Protein 5EIR (pdb70)

Secondary structure (DSSP, 8-state):
---GGGT---EEEEEEEEEEE---SSS-HHHHEEEEEEEEEHHHHHHHHTTS--TTSSPTTEEEEEEETT--SSTTSHHHHT-EEEEEE--STHIIIIIHHHHHHHHHHHHTTTTGGGGTTEEEEEEEE-SS--EEEEEES-SS-HHHHHHHHHHHHHHHT--TT---EEEEHHHHT----SEE-/-----HHHHGGG--

GO terms:
  GO:0000932 P-body (C, IDA)
  GO:0016442 RISC complex (C, IDA)
  GO:0005829 cytosol (C, IDA)
  GO:0010494 cytoplasmic stress granule (C, IDA)
  GO:0000340 RNA 7-methylguanosine cap binding (F, IDA)
  GO:0003743 translation initiation factor activity (F, IDA)
  GO:0016281 eukaryotic translation initiation factor 4F complex (C, IDA)
  GO:0006417 regulation of translation (P, IDA)
  GO:0005634 nucleus (C, EXP)
  GO:0005737 cytoplasm (C, EXP)
  GO:0045931 positive regulation of mitotic cell cycle (P, IMP)
  GO:0000082 G1/S transition of mitotic cell cycle (P, IMP)
  GO:0005515 protein binding (F, IPI)
  GO:0000339 RNA cap binding (F, TAS)
  GO:0003743 translation initiation factor activity (F, TAS)
  GO:0016281 eukaryotic translation initiation factor 4F complex (C, TAS)
  GO:0048471 perinuclear region of cytoplasm (C, IDA)
  GO:0005737 cytoplasm (C, IDA)
  GO:0031370 eukaryotic initiation factor 4G binding (F, IDA)
  GO:0140297 DNA-binding transcription factor binding (F, IDA)

Structure (mmCIF, N/CA/C/O backbone):
data_5EIR
#
_entry.id   5EIR
#
_cell.length_a   38.250
_cell.length_b   52.120
_cell.length_c   123.670
_cell.angle_alpha   90.000
_cell.angle_beta   90.000
_cell.angle_gamma   90.000
#
_symmetry.space_group_name_H-M   'P 21 2 21'
#
loop_
_entity.id
_entity.type
_entity.pdbx_description
1 polymer 'Eukaryotic translation initiation factor 4E'
2 polymer 'Eukaryotic translation initiation factor 4 gamma 1'
3 non-polymer ~{N}-[[(2~{R},3~{S},4~{R},5~{R})-5-[2-azanyl-6-oxidanylidene-7-(phenylmethyl)-1~{H}-purin-7-ium-9-yl]-3,4-bis(oxidanyl)oxolan-2-yl]methyl]-1,1,1-tris(fluoranyl)methanesulfonamide
4 non-polymer 'SULFATE ION'
5 water water
#
loop_
_atom_site.group_PDB
_atom_site.id
_atom_site.type_symbol
_atom_site.label_atom_id
_atom_site.label_alt_id
_atom_site.label_comp_id
_atom_site.label_asym_id
_atom_site.label_entity_id
_atom_site.label_seq_id
_atom_site.pdbx_PDB_ins_code
_atom_site.Cartn_x
_atom_site.Cartn_y
_atom_site.Cartn_z
_atom_site.occupancy
_atom_site.B_iso_or_equiv
_atom_site.auth_seq_id
_atom_site.auth_comp_id
_atom_site.auth_asym_id
_atom_site.auth_atom_id
_atom_site.pdbx_PDB_model_num
ATOM 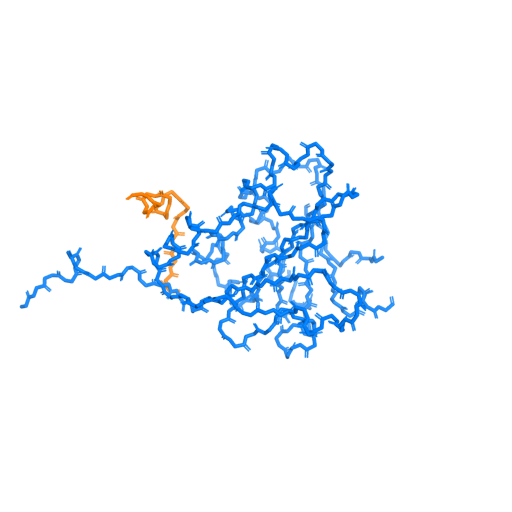1 N N . VAL A 1 28 ? -21.634 -4.682 -48.876 1.00 38.87 28 VAL A N 1
ATOM 2 C CA . VAL A 1 28 ? -20.795 -3.878 -47.993 1.00 44.00 28 VAL A CA 1
ATOM 3 C C . VAL A 1 28 ? -19.313 -4.084 -48.295 1.00 40.50 28 VAL A C 1
ATOM 4 O O . VAL A 1 28 ? -18.954 -4.765 -49.253 1.00 35.30 28 VAL A O 1
ATOM 8 N N . ALA A 1 29 ? -18.457 -3.493 -47.468 1.00 40.06 29 ALA A N 1
ATOM 9 C CA . ALA A 1 29 ? -17.016 -3.584 -47.668 1.00 39.65 29 ALA A CA 1
ATOM 10 C C . ALA A 1 29 ? -16.443 -4.855 -47.057 1.00 38.81 29 ALA A C 1
ATOM 11 O O . ALA A 1 29 ? -16.783 -5.222 -45.931 1.00 37.68 29 ALA A O 1
ATOM 13 N N . ASN A 1 30 ? -15.577 -5.526 -47.809 1.00 42.72 30 ASN A N 1
ATOM 14 C CA . ASN A 1 30 ? -14.841 -6.665 -47.284 1.00 45.31 30 ASN A CA 1
ATOM 15 C C . ASN A 1 30 ? -14.078 -6.181 -46.063 1.00 49.57 30 ASN A C 1
ATOM 16 O O . ASN A 1 30 ? -13.225 -5.301 -46.169 1.00 43.36 30 ASN A O 1
ATOM 21 N N . PRO A 1 31 ? -14.392 -6.747 -44.889 1.00 43.39 31 PRO A N 1
ATOM 22 C CA . PRO A 1 31 ? -13.786 -6.267 -43.646 1.00 35.52 31 PRO A CA 1
ATOM 23 C C . PRO A 1 31 ? -12.304 -6.558 -43.638 1.00 27.79 31 PRO A C 1
ATOM 24 O O . PRO A 1 31 ? -11.581 -6.066 -42.770 1.00 23.59 31 PRO A O 1
ATOM 28 N N . GLU A 1 32 ? -11.852 -7.346 -44.607 1.00 39.38 32 GLU A N 1
ATOM 29 C CA . GLU A 1 32 ? -10.455 -7.756 -44.680 1.00 39.29 32 GLU A CA 1
ATOM 30 C C . GLU A 1 32 ? -9.515 -6.625 -45.089 1.00 38.84 32 GLU A C 1
ATOM 31 O O . GLU A 1 32 ? -8.297 -6.803 -45.097 1.00 38.15 32 GLU A O 1
ATOM 37 N N . HIS A 1 33 ? -10.070 -5.465 -45.431 1.00 37.77 33 HIS A N 1
ATOM 38 C CA . HIS A 1 33 ? -9.234 -4.346 -45.845 1.00 27.49 33 HIS A CA 1
ATOM 39 C C . HIS A 1 33 ? -9.119 -3.259 -44.806 1.00 22.08 33 HIS A C 1
ATOM 40 O O . HIS A 1 33 ? -8.288 -2.336 -44.948 1.00 27.30 33 HIS A O 1
ATOM 47 N N . TYR A 1 34 ? -9.940 -3.327 -43.762 1.00 18.62 34 TYR A N 1
ATOM 48 C CA . TYR A 1 34 ? -10.002 -2.241 -42.785 1.00 26.62 34 TYR A CA 1
ATOM 49 C C . TYR A 1 34 ? -10.086 -2.705 -41.328 1.00 27.40 34 TYR A C 1
ATOM 50 O O . TYR A 1 34 ? -9.921 -1.899 -40.412 1.00 22.94 34 TYR A O 1
ATOM 59 N N . ILE A 1 35 ? -10.359 -3.990 -41.116 1.00 20.70 35 ILE A N 1
ATOM 60 C CA . ILE A 1 35 ? -10.578 -4.512 -39.766 1.00 17.22 35 ILE A CA 1
ATOM 61 C C . ILE A 1 35 ? -9.267 -4.829 -39.034 1.00 22.98 35 ILE A C 1
ATOM 62 O O . ILE A 1 35 ? -8.276 -5.225 -39.653 1.00 22.11 35 ILE A O 1
ATOM 67 N N . LYS A 1 36 ? -9.275 -4.625 -37.718 1.00 26.55 36 LYS A N 1
ATOM 68 C CA . LYS A 1 36 ? -8.167 -5.020 -36.857 1.00 18.94 36 LYS A CA 1
ATOM 69 C C . LYS A 1 36 ? -8.213 -6.527 -36.647 1.00 21.68 36 LYS A C 1
ATOM 70 O O . LYS A 1 36 ? -9.295 -7.107 -36.534 1.00 24.24 36 LYS A O 1
ATOM 76 N N . HIS A 1 37 ? -7.043 -7.161 -36.579 1.00 17.05 37 HIS A N 1
ATOM 77 C CA . HIS A 1 37 ? -6.947 -8.594 -36.325 1.00 18.86 37 HIS A CA 1
ATOM 78 C C . HIS A 1 37 ? -7.131 -8.877 -34.849 1.00 15.65 37 HIS A C 1
ATOM 79 O O . HIS A 1 37 ? -6.239 -8.565 -34.030 1.00 17.71 37 HIS A O 1
ATOM 86 N N . PRO A 1 38 ? -8.290 -9.454 -34.476 1.00 21.68 38 PRO A N 1
ATOM 87 C CA . PRO A 1 38 ? -8.642 -9.595 -33.064 1.00 19.59 38 PRO A CA 1
ATOM 88 C C . PRO A 1 38 ? -7.986 -10.792 -32.379 1.00 14.65 38 PRO A C 1
ATOM 89 O O . PRO A 1 38 ? -7.810 -11.846 -32.998 1.00 18.41 38 PRO A O 1
ATOM 93 N N . LEU A 1 39 ? -7.627 -10.616 -31.111 1.00 17.48 39 LEU A N 1
ATOM 94 C CA . LEU A 1 39 ? -7.064 -11.693 -30.301 1.00 17.74 39 LEU A CA 1
ATOM 95 C C . LEU A 1 39 ? -8.178 -12.431 -29.560 1.00 17.31 39 LEU A C 1
ATOM 96 O O . LEU A 1 39 ? -9.289 -11.913 -29.421 1.00 25.35 39 LEU A O 1
ATOM 101 N N . GLN A 1 40 ? -7.872 -13.640 -29.095 1.00 12.89 40 GLN A N 1
ATOM 102 C CA . GLN A 1 40 ? -8.818 -14.448 -28.324 1.00 15.66 40 GLN A CA 1
ATOM 103 C C . GLN A 1 40 ? -9.148 -13.791 -26.983 1.00 16.96 40 GLN A C 1
ATOM 104 O O . GLN A 1 40 ? -10.297 -13.814 -26.535 1.00 24.35 40 GLN A O 1
ATOM 110 N N . ASN A 1 41 ? -8.133 -13.198 -26.359 1.00 12.56 41 ASN A N 1
ATOM 111 C CA . ASN A 1 41 ? -8.285 -12.530 -25.072 1.00 15.94 41 ASN A CA 1
ATOM 112 C C . ASN A 1 41 ? -7.786 -11.089 -25.107 1.00 16.49 41 ASN A C 1
ATOM 113 O O . ASN A 1 41 ? -6.923 -10.742 -25.916 1.00 17.44 41 ASN A O 1
ATOM 118 N N . ARG A 1 42 ? -8.342 -10.256 -24.232 1.00 11.28 42 ARG A N 1
ATOM 119 C CA . ARG A 1 42 ? -7.827 -8.910 -24.016 1.00 9.71 42 ARG A CA 1
ATOM 120 C C . ARG A 1 42 ? -6.696 -8.992 -22.997 1.00 15.11 42 ARG A C 1
ATOM 121 O O . ARG A 1 42 ? -6.851 -9.600 -21.935 1.00 7.72 42 ARG A O 1
ATOM 129 N N . TRP A 1 43 ? -5.555 -8.389 -23.330 1.00 15.30 43 TRP A N 1
ATOM 130 C CA . TRP A 1 43 ? -4.363 -8.465 -22.495 1.00 14.90 43 TRP A CA 1
ATOM 131 C C . TRP A 1 43 ? -4.012 -7.153 -21.834 1.00 15.27 43 TRP A C 1
ATOM 132 O O . TRP A 1 43 ? -4.091 -6.075 -22.464 1.00 19.61 43 TRP A O 1
ATOM 143 N N . ALA A 1 44 ? -3.620 -7.226 -20.565 1.00 9.76 44 ALA A N 1
ATOM 144 C CA . ALA A 1 44 ? -3.233 -6.051 -19.796 1.00 14.13 44 ALA A CA 1
ATOM 145 C C . ALA A 1 44 ? -1.760 -6.123 -19.408 1.00 11.13 44 ALA A C 1
ATOM 146 O O . ALA A 1 44 ? -1.321 -7.082 -18.770 1.00 10.90 44 ALA A O 1
ATOM 148 N N . LEU A 1 45 ? -1.000 -5.106 -19.812 1.00 11.79 45 LEU A N 1
ATOM 149 C CA . LEU A 1 45 ? 0.418 -5.017 -19.475 1.00 13.14 45 LEU A CA 1
ATOM 150 C C . LEU A 1 45 ? 0.615 -4.209 -18.193 1.00 14.83 45 LEU A C 1
ATOM 151 O O . LEU A 1 45 ? 0.047 -3.126 -18.037 1.00 15.58 45 LEU A O 1
ATOM 156 N N . TRP A 1 46 ? 1.426 -4.738 -17.285 1.00 16.11 46 TRP A N 1
ATOM 157 C CA . TRP A 1 46 ? 1.684 -4.081 -16.018 1.00 15.06 46 TRP A CA 1
ATOM 158 C C . TRP A 1 46 ? 3.144 -3.796 -15.815 1.00 17.21 46 TRP A C 1
ATOM 159 O O . TRP A 1 46 ? 4.019 -4.466 -16.407 1.00 15.04 46 TRP A O 1
ATOM 170 N N . PHE A 1 47 ? 3.429 -2.814 -14.965 1.00 17.60 47 PHE A N 1
ATOM 171 C CA . PHE A 1 47 ? 4.802 -2.429 -14.662 1.00 11.69 47 PHE A CA 1
ATOM 172 C C . PHE A 1 47 ? 5.056 -2.358 -13.157 1.00 15.56 47 PHE A C 1
ATOM 173 O O . PHE A 1 47 ? 4.220 -1.873 -12.394 1.00 24.72 47 PHE A O 1
ATOM 181 N N . PHE A 1 48 ? 6.220 -2.847 -12.744 1.00 26.13 48 PHE A N 1
ATOM 182 C CA . PHE A 1 48 ? 6.636 -2.832 -11.347 1.00 22.85 48 PHE A CA 1
ATOM 183 C C . PHE A 1 48 ? 7.882 -1.963 -11.189 1.00 15.77 48 PHE A C 1
ATOM 184 O O . PHE A 1 48 ? 8.941 -2.275 -11.734 1.00 17.47 48 PHE A O 1
ATOM 192 N N . LYS A 1 49 ? 7.742 -0.863 -10.450 1.00 27.31 49 LYS A N 1
ATOM 193 C CA . LYS A 1 49 ? 8.866 0.024 -10.159 1.00 22.68 49 LYS A CA 1
ATOM 194 C C . LYS A 1 49 ? 9.321 -0.174 -8.717 1.00 27.31 49 LYS A C 1
ATOM 195 O O . LYS A 1 49 ? 8.546 0.029 -7.780 1.00 36.26 49 LYS A O 1
ATOM 201 N N A ASN A 1 50 ? 10.501 -0.763 -8.552 0.57 31.13 50 ASN A N 1
ATOM 202 N N B ASN A 1 50 ? 10.557 -0.649 -8.609 0.43 31.12 50 ASN A N 1
ATOM 203 C CA A ASN A 1 50 ? 11.033 -1.053 -7.226 0.57 31.88 50 ASN A CA 1
ATOM 204 C CA B ASN A 1 50 ? 11.197 -0.834 -7.312 0.43 31.97 50 ASN A CA 1
ATOM 205 C C A ASN A 1 50 ? 11.220 0.210 -6.391 0.57 34.39 50 ASN A C 1
ATOM 206 C C B ASN A 1 50 ? 11.118 0.419 -6.447 0.43 34.29 50 ASN A C 1
ATOM 207 O O A ASN A 1 50 ? 11.944 1.124 -6.784 0.57 31.70 50 ASN A O 1
ATOM 208 O O B ASN A 1 50 ? 11.600 1.484 -6.835 0.43 32.22 50 ASN A O 1
ATOM 217 N N . ASP A 1 51 ? 10.450 0.308 -5.309 1.00 40.78 51 ASP A N 1
ATOM 218 C CA . ASP A 1 51 ? 10.442 1.317 -4.257 1.00 42.62 51 ASP A CA 1
ATOM 219 C C . ASP A 1 51 ? 10.220 0.654 -2.907 1.00 54.04 51 ASP A C 1
ATOM 220 O O . ASP A 1 51 ? 9.208 -0.013 -2.694 1.00 53.89 51 ASP A O 1
ATOM 225 N N . LYS A 1 52 ? 11.171 0.831 -1.996 1.00 59.26 52 LYS A N 1
ATOM 226 C CA . LYS A 1 52 ? 11.088 0.174 -0.690 1.00 58.37 52 LYS A CA 1
ATOM 227 C C . LYS A 1 52 ? 10.192 0.892 0.321 1.00 62.06 52 LYS A C 1
ATOM 228 O O . LYS A 1 52 ? 9.754 0.290 1.304 1.00 53.98 52 LYS A O 1
ATOM 234 N N . SER A 1 53 ? 9.922 2.173 0.072 1.00 68.72 53 SER A N 1
ATOM 235 C CA . SER A 1 53 ? 9.037 2.965 0.929 1.00 58.22 53 SER A CA 1
ATOM 236 C C . SER A 1 53 ? 7.571 2.556 0.766 1.00 56.71 53 SER A C 1
ATOM 237 O O . SER A 1 53 ? 6.751 2.782 1.659 1.00 59.11 53 SER A O 1
ATOM 240 N N . LYS A 1 54 ? 7.256 1.958 -0.382 1.00 58.06 54 LYS A N 1
ATOM 241 C CA . LYS A 1 54 ? 5.919 1.436 -0.660 1.00 62.08 54 LYS A CA 1
ATOM 242 C C . LYS A 1 54 ? 5.909 -0.091 -0.615 1.00 51.03 54 LYS A C 1
ATOM 243 O O . LYS A 1 54 ? 6.950 -0.734 -0.772 1.00 51.62 54 LYS A O 1
ATOM 249 N N . THR A 1 55 ? 4.726 -0.662 -0.397 1.00 39.59 55 THR A N 1
ATOM 250 C CA . THR A 1 55 ? 4.538 -2.114 -0.421 1.00 50.74 55 THR A CA 1
ATOM 251 C C . THR A 1 55 ? 4.603 -2.644 -1.856 1.00 45.08 55 THR A C 1
ATOM 252 O O . THR A 1 55 ? 4.545 -1.868 -2.812 1.00 47.57 55 THR A O 1
ATOM 256 N N . TRP A 1 56 ? 4.707 -3.966 -2.000 1.00 31.28 56 TRP A N 1
ATOM 257 C CA . TRP A 1 56 ? 4.825 -4.610 -3.307 1.00 30.53 56 TRP A CA 1
ATOM 258 C C . TRP A 1 56 ? 3.674 -4.298 -4.241 1.00 32.57 56 TRP A C 1
ATOM 259 O O . TRP A 1 56 ? 3.877 -4.064 -5.452 1.00 29.08 56 TRP A O 1
ATOM 270 N N . GLN A 1 57 ? 2.459 -4.293 -3.693 1.00 37.14 57 GLN A N 1
ATOM 271 C CA . GLN A 1 57 ? 1.246 -4.030 -4.473 1.00 37.41 57 GLN A CA 1
ATOM 272 C C . GLN A 1 57 ? 1.110 -2.572 -4.907 1.00 33.48 57 GLN A C 1
ATOM 273 O O . GLN A 1 57 ? 0.537 -2.286 -5.961 1.00 48.89 57 GLN A O 1
ATOM 279 N N . ALA A 1 58 ? 1.635 -1.659 -4.090 1.00 23.39 58 ALA A N 1
ATOM 280 C CA . ALA A 1 58 ? 1.604 -0.226 -4.387 1.00 27.89 58 ALA A CA 1
ATOM 281 C C . ALA A 1 58 ? 2.514 0.133 -5.561 1.00 30.79 58 ALA A C 1
ATOM 282 O O . ALA A 1 58 ? 2.271 1.115 -6.268 1.00 34.18 58 ALA A O 1
ATOM 284 N N . ASN A 1 59 ? 3.556 -0.672 -5.760 1.00 26.37 59 ASN A N 1
ATOM 285 C CA . ASN A 1 59 ? 4.499 -0.482 -6.856 1.00 26.33 59 ASN A CA 1
ATOM 286 C C . ASN A 1 59 ? 3.990 -1.037 -8.186 1.00 22.86 59 ASN A C 1
ATOM 287 O O . ASN A 1 59 ? 4.424 -0.601 -9.255 1.00 23.70 59 ASN A O 1
ATOM 292 N N . LEU A 1 60 ? 3.053 -1.975 -8.091 1.00 27.67 60 LEU A N 1
ATOM 293 C CA . LEU A 1 60 ? 2.415 -2.592 -9.245 1.00 20.25 60 LEU A CA 1
ATOM 294 C C . LEU A 1 60 ? 1.421 -1.631 -9.894 1.00 21.35 60 LEU A C 1
ATOM 295 O O . LEU A 1 60 ? 0.410 -1.276 -9.289 1.00 23.40 60 LEU A O 1
ATOM 300 N N . ARG A 1 61 ? 1.701 -1.236 -11.133 1.00 26.32 61 ARG A N 1
ATOM 301 C CA . ARG A 1 61 ? 0.823 -0.322 -11.860 1.00 16.66 61 ARG A CA 1
ATOM 302 C C . ARG A 1 61 ? 0.446 -0.851 -13.244 1.00 15.72 61 ARG A C 1
ATOM 303 O O . ARG A 1 61 ? 1.205 -1.596 -13.864 1.00 12.20 61 ARG A O 1
ATOM 311 N N . LEU A 1 62 ? -0.732 -0.455 -13.719 1.00 21.56 62 LEU A N 1
ATOM 312 C CA . LEU A 1 62 ? -1.216 -0.843 -15.040 1.00 18.60 62 LEU A CA 1
ATOM 313 C C . LEU A 1 62 ? -0.764 0.159 -16.102 1.00 25.43 62 LEU A C 1
ATOM 314 O O . LEU A 1 62 ? -0.810 1.371 -15.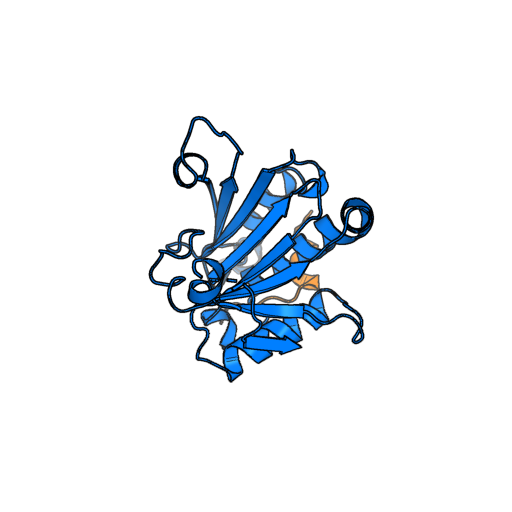880 1.00 28.42 62 LEU A O 1
ATOM 319 N N . ILE A 1 63 ? -0.330 -0.357 -17.250 1.00 16.53 63 ILE A N 1
ATOM 320 C CA . ILE A 1 63 ? 0.078 0.485 -18.374 1.00 13.11 63 ILE A CA 1
ATOM 321 C C . ILE A 1 63 ? -1.008 0.766 -19.418 1.00 11.49 63 ILE A C 1
ATOM 322 O O . ILE A 1 63 ? -1.321 1.925 -19.694 1.00 23.94 63 ILE A O 1
ATOM 327 N N . SER A 1 64 ? -1.579 -0.300 -19.981 1.00 15.93 64 SER A N 1
ATOM 328 C CA . SER A 1 64 ? -2.632 -0.196 -20.995 1.00 17.15 64 SER A CA 1
ATOM 329 C C . SER A 1 64 ? -3.175 -1.580 -21.361 1.00 16.29 64 SER A C 1
ATOM 330 O O . SER A 1 64 ? -2.569 -2.602 -21.032 1.00 9.10 64 SER A O 1
ATOM 333 N N . LYS A 1 65 ? -4.319 -1.596 -22.042 1.00 22.10 65 LYS A N 1
ATOM 334 C CA . LYS A 1 65 ? -4.976 -2.841 -22.446 1.00 15.23 65 LYS A CA 1
ATOM 335 C C . LYS A 1 65 ? -5.181 -2.914 -23.957 1.00 12.31 65 LYS A C 1
ATOM 336 O O . LYS A 1 65 ? -5.496 -1.908 -24.599 1.00 16.37 65 LYS A O 1
ATOM 342 N N . PHE A 1 66 ? -5.017 -4.111 -24.510 1.00 15.68 66 PHE A N 1
ATOM 343 C CA . PHE A 1 66 ? -5.212 -4.337 -25.938 1.00 15.64 66 PHE A CA 1
ATOM 344 C C . PHE A 1 66 ? -5.880 -5.684 -26.204 1.00 13.89 66 PHE A C 1
ATOM 345 O O . PHE A 1 66 ? -5.728 -6.627 -25.426 1.00 9.01 66 PHE A O 1
ATOM 353 N N . ASP A 1 67 ? -6.627 -5.770 -27.301 1.00 13.58 67 ASP A N 1
ATOM 354 C CA . ASP A 1 67 ? -7.279 -7.021 -27.685 1.00 14.55 67 ASP A CA 1
ATOM 355 C C . ASP A 1 67 ? -7.162 -7.295 -29.186 1.00 16.14 67 ASP A C 1
ATOM 356 O O . ASP A 1 67 ? -7.897 -8.116 -29.736 1.00 22.35 67 ASP A O 1
ATOM 361 N N . THR A 1 68 ? -6.228 -6.607 -29.833 1.00 15.51 68 THR A N 1
ATOM 362 C CA . THR A 1 68 ? -5.922 -6.835 -31.247 1.00 15.19 68 THR A CA 1
ATOM 363 C C . THR A 1 68 ? -4.414 -6.930 -31.501 1.00 15.03 68 THR A C 1
ATOM 364 O O . THR A 1 68 ? -3.609 -6.562 -30.641 1.00 19.07 68 THR A O 1
ATOM 368 N N . VAL A 1 69 ? -4.046 -7.423 -32.682 1.00 15.77 69 VAL A N 1
ATOM 369 C CA . VAL A 1 69 ? -2.643 -7.598 -33.073 1.00 12.59 69 VAL A CA 1
ATOM 370 C C . VAL A 1 69 ? -1.938 -6.252 -33.282 1.00 18.11 69 VAL A C 1
ATOM 371 O O . VAL A 1 69 ? -0.791 -6.075 -32.862 1.00 16.86 69 VAL A O 1
ATOM 375 N N . GLU A 1 70 ? -2.626 -5.318 -33.930 1.00 19.82 70 GLU A N 1
ATOM 376 C CA . GLU A 1 70 ? -2.058 -4.004 -34.210 1.00 22.81 70 GLU A CA 1
ATOM 377 C C . GLU A 1 70 ? -1.810 -3.214 -32.929 1.00 14.55 70 GLU A C 1
ATOM 378 O O . GLU A 1 70 ? -0.775 -2.564 -32.779 1.00 16.26 70 GLU A O 1
ATOM 384 N N . ASP A 1 71 ? -2.767 -3.272 -32.008 1.00 19.17 71 ASP A N 1
ATOM 385 C CA . ASP A 1 71 ? -2.662 -2.544 -30.741 1.00 16.77 71 ASP A CA 1
ATOM 386 C C . ASP A 1 71 ? -1.571 -3.118 -29.836 1.00 15.39 71 ASP A C 1
ATOM 387 O O . ASP A 1 71 ? -1.051 -2.419 -28.964 1.00 19.81 71 ASP A O 1
ATOM 392 N N . PHE A 1 72 ? -1.213 -4.376 -30.069 1.00 15.43 72 PHE A N 1
ATOM 393 C CA . PHE A 1 72 ? -0.128 -5.012 -29.332 1.00 13.87 72 PHE A CA 1
ATOM 394 C C . PHE A 1 72 ? 1.215 -4.423 -29.753 1.00 16.07 72 PHE A C 1
ATOM 395 O O . PHE A 1 72 ? 2.058 -4.111 -28.911 1.00 27.97 72 PHE A O 1
ATOM 403 N N . TRP A 1 73 ? 1.398 -4.248 -31.057 1.00 15.39 73 TRP A N 1
ATOM 404 C CA . TRP A 1 73 ? 2.625 -3.675 -31.583 1.00 11.56 73 TRP A CA 1
ATOM 405 C C . TRP A 1 73 ? 2.689 -2.182 -31.372 1.00 13.30 73 TRP A C 1
ATOM 406 O O . TRP A 1 73 ? 3.791 -1.591 -31.334 1.00 25.33 73 TRP A O 1
ATOM 417 N N . ALA A 1 74 ? 1.527 -1.553 -31.219 1.00 12.21 74 ALA A N 1
ATOM 418 C CA . ALA A 1 74 ? 1.440 -0.127 -30.901 1.00 20.18 74 ALA A CA 1
ATOM 419 C C . ALA A 1 74 ? 1.935 0.150 -29.481 1.00 15.72 74 ALA A C 1
ATOM 420 O O . ALA A 1 74 ? 2.438 1.239 -29.192 1.00 15.05 74 ALA A O 1
ATOM 422 N N . LEU A 1 75 ? 1.787 -0.846 -28.609 1.00 15.55 75 LEU A N 1
ATOM 423 C CA . LEU A 1 75 ? 2.256 -0.759 -27.228 1.00 16.25 75 LEU A CA 1
ATOM 424 C C . LEU A 1 75 ? 3.713 -1.203 -27.090 1.00 14.77 75 LEU A C 1
ATOM 425 O O . LEU A 1 75 ? 4.500 -0.546 -26.405 1.00 13.04 75 LEU A O 1
ATOM 430 N N . TYR A 1 76 ? 4.061 -2.307 -27.748 1.00 18.17 76 TYR A N 1
ATOM 431 C CA . TYR A 1 76 ? 5.400 -2.901 -27.645 1.00 14.91 76 TYR A CA 1
ATOM 432 C C . TYR A 1 76 ? 6.509 -2.019 -28.223 1.00 13.28 76 TYR A C 1
ATOM 433 O O . TYR A 1 76 ? 7.623 -1.992 -27.694 1.00 21.30 76 TYR A O 1
ATOM 442 N N . ASN A 1 77 ? 6.201 -1.300 -29.297 1.00 13.19 77 ASN A N 1
ATOM 443 C CA . ASN A 1 77 ? 7.192 -0.477 -29.983 1.00 14.21 77 ASN A CA 1
ATOM 444 C C . ASN A 1 77 ? 7.599 0.788 -29.227 1.00 10.54 77 ASN A C 1
ATOM 445 O O . ASN A 1 77 ? 8.717 1.277 -29.383 1.00 22.19 77 ASN A O 1
ATOM 450 N N . HIS A 1 78 ? 6.697 1.308 -28.397 1.00 9.48 78 HIS A N 1
ATOM 451 C CA . HIS A 1 78 ? 6.948 2.551 -27.676 1.00 9.37 78 HIS A CA 1
ATOM 452 C C . HIS A 1 78 ? 7.399 2.369 -2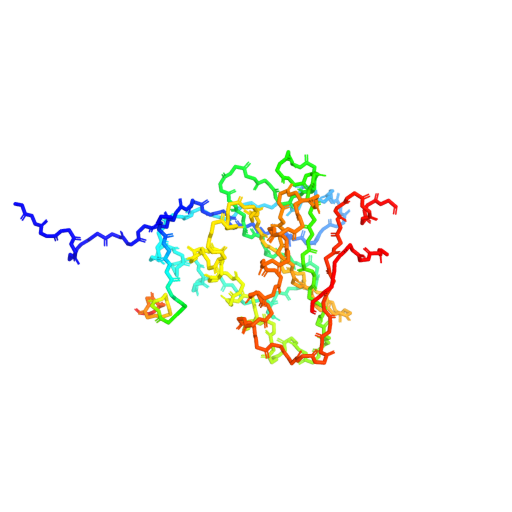6.248 1.00 13.93 78 HIS A C 1
ATOM 453 O O . HIS A 1 78 ? 7.674 3.361 -25.538 1.00 14.12 78 HIS A O 1
ATOM 460 N N . ILE A 1 79 ? 7.533 1.121 -25.821 1.00 12.42 79 ILE A N 1
ATOM 461 C CA . ILE A 1 79 ? 8.080 0.873 -24.503 1.00 14.13 79 ILE A CA 1
ATOM 462 C C . ILE A 1 79 ? 9.491 0.313 -24.557 1.00 17.80 79 ILE A C 1
ATOM 463 O O . ILE A 1 79 ? 9.949 -0.209 -25.579 1.00 13.41 79 ILE A O 1
ATOM 468 N N . GLN A 1 80 ? 10.190 0.433 -23.433 1.00 19.00 80 GLN A N 1
ATOM 469 C CA . GLN A 1 80 ? 11.580 0.005 -23.338 1.00 17.08 80 GLN A CA 1
ATOM 470 C C . GLN A 1 80 ? 11.722 -1.510 -23.251 1.00 22.09 80 GLN A C 1
ATOM 471 O O . GLN A 1 80 ? 10.864 -2.198 -22.696 1.00 28.44 80 GLN A O 1
ATOM 477 N N . LEU A 1 81 ? 12.817 -2.016 -23.804 1.00 23.50 81 LEU A N 1
ATOM 478 C CA . LEU A 1 81 ? 13.128 -3.436 -23.772 1.00 14.97 81 LEU A CA 1
ATOM 479 C C . LEU A 1 81 ? 13.451 -3.850 -22.342 1.00 19.23 81 LEU A C 1
ATOM 480 O O . LEU A 1 81 ? 13.803 -3.015 -21.506 1.00 15.50 81 LEU A O 1
ATOM 485 N N . SER A 1 82 ? 13.326 -5.142 -22.066 1.00 21.44 82 SER A N 1
ATOM 486 C CA . SER A 1 82 ? 13.569 -5.680 -20.725 1.00 21.31 82 SER A CA 1
ATOM 487 C C . SER A 1 82 ? 15.028 -5.559 -20.272 1.00 26.90 82 SER A C 1
ATOM 488 O O . SER A 1 82 ? 15.311 -5.559 -19.073 1.00 30.30 82 SER A O 1
ATOM 491 N N . SER A 1 83 ? 15.943 -5.452 -21.233 1.00 17.34 83 SER A N 1
ATOM 492 C CA . SER A 1 83 ? 17.369 -5.308 -20.945 1.00 27.23 83 SER A CA 1
ATOM 493 C C . SER A 1 83 ? 17.751 -3.878 -20.549 1.00 23.78 83 SER A C 1
ATOM 494 O O . SER A 1 83 ? 18.796 -3.659 -19.931 1.00 31.83 83 SER A O 1
ATOM 497 N N . ASN A 1 84 ? 16.901 -2.917 -20.903 1.00 23.70 84 ASN A N 1
ATOM 498 C CA . ASN A 1 84 ? 17.172 -1.500 -20.653 1.00 22.38 84 ASN A CA 1
ATOM 499 C C . ASN A 1 84 ? 16.539 -0.950 -19.373 1.00 16.03 84 ASN A C 1
ATOM 500 O O . ASN A 1 84 ? 16.743 0.217 -19.023 1.00 21.50 84 ASN A O 1
ATOM 505 N N . LEU A 1 85 ? 15.781 -1.794 -18.675 1.00 22.01 85 LEU A N 1
ATOM 506 C CA . LEU A 1 85 ? 15.129 -1.408 -17.423 1.00 14.76 85 LEU A CA 1
ATOM 507 C C . LEU A 1 85 ? 16.112 -1.384 -16.254 1.00 29.06 85 LEU A C 1
ATOM 508 O O . LEU A 1 85 ? 17.163 -2.030 -16.297 1.00 19.18 85 LEU A O 1
ATOM 513 N N . MET A 1 86 ? 15.748 -0.698 -15.199 1.00 26.36 86 MET A N 1
ATOM 514 C CA . MET A 1 86 ? 16.529 -0.674 -13.972 1.00 23.22 86 MET A CA 1
ATOM 515 C C . MET A 1 86 ? 16.443 -2.018 -13.260 1.00 27.41 86 MET A C 1
ATOM 516 O O . MET A 1 86 ? 15.483 -2.764 -13.436 1.00 30.00 86 MET A O 1
ATOM 521 N N . PRO A 1 87 ? 17.396 -2.284 -12.397 1.00 25.86 87 PRO A N 1
ATOM 522 C CA . PRO A 1 87 ? 17.361 -3.503 -11.606 1.00 26.55 87 PRO A CA 1
ATOM 523 C C . PRO A 1 87 ? 16.214 -3.459 -10.599 1.00 28.84 87 PRO A C 1
ATOM 524 O O . PRO A 1 87 ? 16.150 -2.567 -9.753 1.00 30.70 87 PRO A O 1
ATOM 528 N N . GLY A 1 88 ? 15.330 -4.422 -10.704 1.00 23.02 88 GLY A N 1
ATOM 529 C CA . GLY A 1 88 ? 14.190 -4.494 -9.793 1.00 16.67 88 GLY A CA 1
ATOM 530 C C . GLY A 1 88 ? 12.863 -4.153 -10.449 1.00 18.39 88 GLY A C 1
ATOM 531 O O . GLY A 1 88 ? 11.869 -3.919 -9.760 1.00 20.76 88 GLY A O 1
ATOM 532 N N . CYS A 1 89 ? 12.846 -4.130 -11.781 1.00 28.91 89 CYS A N 1
ATOM 533 C CA . CYS A 1 89 ? 11.642 -3.797 -12.545 1.00 25.42 89 CYS A CA 1
ATOM 534 C C . CYS A 1 89 ? 11.054 -5.013 -13.257 1.00 17.46 89 CYS A C 1
ATOM 535 O O . CYS A 1 89 ? 11.792 -5.883 -13.728 1.00 17.26 89 CYS A O 1
ATOM 538 N N . ASP A 1 90 ? 9.724 -5.061 -13.333 1.00 21.37 90 ASP A N 1
ATOM 539 C CA . ASP A 1 90 ? 9.009 -6.183 -13.939 1.00 16.26 90 ASP A CA 1
ATOM 540 C C . ASP A 1 90 ? 7.995 -5.742 -14.995 1.00 12.10 90 ASP A C 1
ATOM 541 O O . ASP A 1 90 ? 7.263 -4.772 -14.796 1.00 17.09 90 ASP A O 1
ATOM 546 N N . TYR A 1 91 ? 7.942 -6.473 -16.105 1.00 18.73 91 TYR A N 1
ATOM 547 C CA . TYR A 1 91 ? 6.832 -6.378 -17.053 1.00 13.31 91 TYR A CA 1
ATOM 548 C C . TYR A 1 91 ? 5.904 -7.566 -16.831 1.00 9.44 91 TYR A C 1
ATOM 549 O O . TYR A 1 91 ? 6.364 -8.704 -16.723 1.00 9.23 91 TYR A O 1
ATOM 558 N N . SER A 1 92 ? 4.601 -7.302 -16.770 1.00 24.78 92 SER A N 1
ATOM 559 C CA . SER A 1 92 ? 3.620 -8.353 -16.508 1.00 15.02 92 SER A CA 1
ATOM 560 C C . SER A 1 92 ? 2.426 -8.284 -17.459 1.00 11.12 92 SER A C 1
ATOM 561 O O . SER A 1 92 ? 1.571 -7.404 -17.332 1.00 18.95 92 SER A O 1
ATOM 564 N N . LEU A 1 93 ? 2.350 -9.264 -18.355 1.00 12.59 93 LEU A N 1
ATOM 565 C CA . LEU A 1 93 ? 1.258 -9.368 -19.311 1.00 13.35 93 LEU A CA 1
ATOM 566 C C . LEU A 1 93 ? 0.253 -10.463 -18.935 1.00 16.36 93 LEU A C 1
ATOM 567 O O . LEU A 1 93 ? 0.547 -11.654 -19.035 1.00 15.40 93 LEU A O 1
ATOM 572 N N . PHE A 1 94 ? -0.918 -10.044 -18.498 1.00 19.09 94 PHE A N 1
ATOM 573 C CA . PHE A 1 94 ? -1.939 -10.980 -18.034 1.00 17.09 94 PHE A CA 1
ATOM 574 C C . PHE A 1 94 ? -3.274 -10.737 -18.731 1.00 14.88 94 PHE A C 1
ATOM 575 O O . PHE A 1 94 ? -3.499 -9.663 -19.296 1.00 19.88 94 PHE A O 1
ATOM 583 N N . LYS A 1 95 ? -4.151 -11.740 -18.689 1.00 16.60 95 LYS A N 1
ATOM 584 C CA . LYS A 1 95 ? -5.500 -11.626 -19.245 1.00 15.14 95 LYS A CA 1
ATOM 585 C C . LYS A 1 95 ? -6.314 -10.580 -18.487 1.00 17.67 95 LYS A C 1
ATOM 586 O O . LYS A 1 95 ? -6.145 -10.413 -17.276 1.00 19.57 95 LYS A O 1
ATOM 592 N N . ASP A 1 96 ? -7.185 -9.886 -19.213 1.00 28.61 96 ASP A N 1
ATOM 593 C CA . ASP A 1 96 ? -8.033 -8.853 -18.631 1.00 22.77 96 ASP A CA 1
ATOM 594 C C . ASP A 1 96 ? -8.830 -9.511 -17.514 1.00 22.72 96 ASP A C 1
ATOM 595 O O . ASP A 1 96 ? -9.566 -10.472 -17.740 1.00 18.61 96 ASP A O 1
ATOM 600 N N . GLY A 1 97 ? -8.679 -8.984 -16.305 1.00 21.69 97 GLY A N 1
ATOM 601 C CA . GLY A 1 97 ? -9.365 -9.520 -15.136 1.00 19.74 97 GLY A CA 1
ATOM 602 C C . GLY A 1 97 ? -8.489 -10.220 -14.113 1.00 27.01 97 GLY A C 1
ATOM 603 O O . GLY A 1 97 ? -8.859 -10.328 -12.942 1.00 31.91 97 GLY A O 1
ATOM 604 N N . ILE A 1 98 ? -7.326 -10.694 -14.558 1.00 18.22 98 ILE A N 1
ATOM 605 C CA . ILE A 1 98 ? -6.379 -11.392 -13.689 1.00 18.28 98 ILE A CA 1
ATOM 606 C C . ILE A 1 98 ? -5.207 -10.477 -13.328 1.00 18.85 98 ILE A C 1
ATOM 607 O O . ILE A 1 98 ? -4.510 -9.965 -14.209 1.00 20.62 98 ILE A O 1
ATOM 612 N N . GLU A 1 99 ? -5.006 -10.275 -12.027 1.00 20.39 99 GLU A N 1
ATOM 613 C CA . GLU A 1 99 ? -3.913 -9.446 -11.517 1.00 19.94 99 GLU A CA 1
ATOM 614 C C . GLU A 1 99 ? -2.617 -10.253 -11.387 1.00 19.67 99 GLU A C 1
ATOM 615 O O . GLU A 1 99 ? -2.661 -11.441 -11.062 1.00 23.70 99 GLU A O 1
ATOM 621 N N . PRO A 1 100 ? -1.457 -9.610 -11.644 1.00 18.20 100 PRO A N 1
ATOM 622 C CA . PRO A 1 100 ? -0.152 -10.279 -11.607 1.00 16.54 100 PRO A CA 1
ATOM 623 C C . PRO A 1 100 ? 0.351 -10.581 -10.192 1.00 20.21 100 PRO A C 1
ATOM 624 O O . PRO A 1 100 ? 1.482 -10.227 -9.843 1.00 30.58 100 PRO A O 1
ATOM 628 N N . MET A 1 101 ? -0.474 -11.288 -9.420 1.00 14.80 101 MET A N 1
ATOM 629 C CA . MET A 1 101 ? -0.107 -11.754 -8.085 1.00 22.70 101 MET A CA 1
ATOM 630 C C . MET A 1 101 ? -0.609 -13.180 -7.825 1.00 21.82 101 MET A C 1
ATOM 631 O O . MET A 1 101 ? -1.556 -13.641 -8.463 1.00 22.93 101 MET A O 1
ATOM 636 N N A TRP A 1 102 ? -0.099 -13.929 -6.853 0.52 25.85 102 TRP A N 1
ATOM 637 N N B TRP A 1 102 ? -0.142 -14.023 -6.910 0.48 25.49 102 TRP A N 1
ATOM 638 C CA A TRP A 1 102 ? -0.607 -15.265 -6.568 0.52 23.51 102 TRP A CA 1
ATOM 639 C CA B TRP A 1 102 ? -0.753 -15.327 -6.686 0.48 23.39 102 TRP A CA 1
ATOM 640 C C A TRP A 1 102 ? -1.906 -15.203 -5.770 0.52 22.86 102 TRP A C 1
ATOM 641 C C B TRP A 1 102 ? -1.932 -15.226 -5.724 0.48 22.73 102 TRP A C 1
ATOM 642 O O A TRP A 1 102 ? -2.580 -16.216 -5.584 0.52 22.36 102 TRP A O 1
ATOM 643 O O B TRP A 1 102 ? -2.504 -16.238 -5.320 0.48 22.61 102 TRP A O 1
ATOM 664 N N . GLU A 1 103 ? -2.277 -13.999 -5.347 1.00 27.09 103 GLU A N 1
ATOM 665 C CA . GLU A 1 103 ? -3.452 -14.131 -4.495 1.00 25.16 103 GLU A CA 1
ATOM 666 C C . GLU A 1 103 ? -4.738 -13.943 -5.294 1.00 28.97 103 GLU A C 1
ATOM 667 O O . GLU A 1 103 ? -5.823 -13.833 -4.724 1.00 36.62 103 GLU A O 1
ATOM 673 N N . ASP A 1 104 ? -4.608 -13.907 -6.616 1.00 25.27 104 ASP A N 1
ATOM 674 C CA . ASP A 1 104 ? -5.749 -13.734 -7.485 1.00 17.72 104 ASP A CA 1
ATOM 675 C C . ASP A 1 104 ? -6.322 -15.120 -7.720 1.00 20.39 104 ASP A C 1
ATOM 676 O O . ASP A 1 104 ? -5.589 -16.101 -7.849 1.00 18.94 104 ASP A O 1
ATOM 681 N N . GLU A 1 105 ? -7.649 -15.195 -7.722 1.00 22.25 105 GLU A N 1
ATOM 682 C CA . GLU A 1 105 ? -8.362 -16.463 -7.809 1.00 21.79 105 GLU A CA 1
ATOM 683 C C . GLU A 1 105 ? -7.783 -17.375 -8.881 1.00 17.64 105 GLU A C 1
ATOM 684 O O . GLU A 1 105 ? -7.603 -18.572 -8.660 1.00 18.15 105 GLU A O 1
ATOM 690 N N . LYS A 1 106 ? -7.497 -16.803 -10.044 1.00 16.67 106 LYS A N 1
ATOM 691 C CA . LYS A 1 106 ? -6.979 -17.586 -11.165 1.00 16.10 106 LYS A CA 1
ATOM 692 C C . LYS A 1 106 ? -5.533 -18.036 -10.942 1.00 24.17 106 LYS A C 1
ATOM 693 O O . LYS A 1 106 ? -5.070 -18.978 -11.584 1.00 36.63 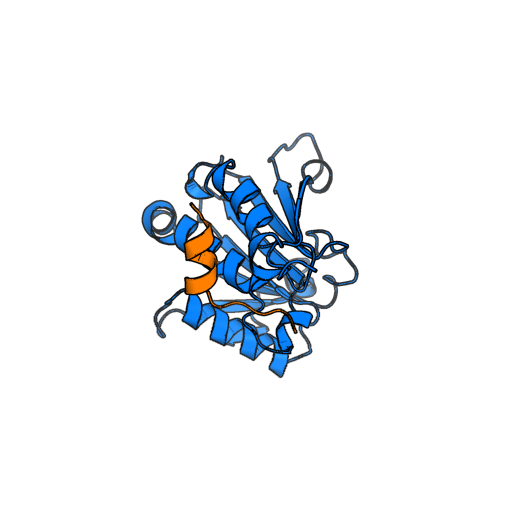106 LYS A O 1
ATOM 699 N N . ASN A 1 107 ? -4.835 -17.362 -10.052 1.00 23.91 107 ASN A N 1
ATOM 700 C CA . ASN A 1 107 ? -3.452 -17.664 -9.779 1.00 20.59 107 ASN A CA 1
ATOM 701 C C . ASN A 1 107 ? -3.150 -18.520 -8.566 1.00 20.69 107 ASN A C 1
ATOM 702 O O . ASN A 1 107 ? -2.188 -19.291 -8.573 1.00 21.24 107 ASN A O 1
ATOM 707 N N . LYS A 1 108 ? -3.954 -18.404 -7.536 1.00 19.32 108 LYS A N 1
ATOM 708 C CA . LYS A 1 108 ? -3.722 -19.086 -6.253 1.00 24.31 108 LYS A CA 1
ATOM 709 C C . LYS A 1 108 ? -3.646 -20.614 -6.336 1.00 30.26 108 LYS A C 1
ATOM 710 O O . LYS A 1 108 ? -2.980 -21.249 -5.517 1.00 26.56 108 LYS A O 1
ATOM 716 N N . ARG A 1 109 ? -4.305 -21.191 -7.337 1.00 33.39 109 ARG A N 1
ATOM 717 C CA . ARG A 1 109 ? -4.333 -22.643 -7.497 1.00 25.39 109 ARG A CA 1
ATOM 718 C C . ARG A 1 109 ? -3.312 -23.159 -8.516 1.00 27.63 109 ARG A C 1
ATOM 719 O O . ARG A 1 109 ? -3.150 -24.368 -8.681 1.00 28.74 109 ARG A O 1
ATOM 727 N N . GLY A 1 110 ? -2.630 -22.242 -9.194 1.00 28.63 110 GLY A N 1
ATOM 728 C CA . GLY A 1 110 ? -1.634 -22.611 -10.201 1.00 28.28 110 GLY A CA 1
ATOM 729 C C . GLY A 1 110 ? -0.186 -22.377 -9.818 1.00 17.49 110 GLY A C 1
ATOM 730 O O . GLY A 1 110 ? 0.152 -22.290 -8.635 1.00 22.15 110 GLY A O 1
ATOM 731 N N . GLY A 1 111 ? 0.668 -22.279 -10.835 1.00 19.03 111 GLY A N 1
ATOM 732 C CA . GLY A 1 111 ? 2.105 -22.085 -10.644 1.00 18.09 111 GLY A CA 1
ATOM 733 C C . GLY A 1 111 ? 2.740 -21.515 -11.898 1.00 19.12 111 GLY A C 1
ATOM 734 O O . GLY A 1 111 ? 2.040 -21.112 -12.828 1.00 20.00 111 GLY A O 1
ATOM 735 N N . ARG A 1 112 ? 4.073 -21.519 -11.937 1.00 28.46 112 ARG A N 1
ATOM 736 C CA . ARG A 1 112 ? 4.836 -20.869 -13.005 1.00 17.27 112 ARG A CA 1
ATOM 737 C C . ARG A 1 112 ? 5.918 -21.754 -13.650 1.00 14.04 112 ARG A C 1
ATOM 738 O O . ARG A 1 112 ? 6.603 -22.509 -12.959 1.00 24.72 112 ARG A O 1
ATOM 746 N N . TRP A 1 113 ? 6.075 -21.644 -14.972 1.00 14.85 113 TRP A N 1
ATOM 747 C CA . TRP A 1 113 ? 7.180 -22.256 -15.680 1.00 16.43 113 TRP A CA 1
ATOM 748 C C . TRP A 1 113 ? 8.320 -21.283 -15.699 1.00 18.51 113 TRP A C 1
ATOM 749 O O . TRP A 1 113 ? 8.327 -20.319 -16.498 1.00 17.73 113 TRP A O 1
ATOM 760 N N . LEU A 1 114 ? 9.289 -21.501 -14.816 1.00 20.94 114 LEU A N 1
ATOM 761 C CA . LEU A 1 114 ? 10.381 -20.555 -14.621 1.00 20.67 114 LEU A CA 1
ATOM 762 C C . LEU A 1 114 ? 11.571 -20.779 -15.548 1.00 18.28 114 LEU A C 1
ATOM 763 O O . LEU A 1 114 ? 12.020 -21.909 -15.750 1.00 19.28 114 LEU A O 1
ATOM 768 N N . ILE A 1 115 ? 12.078 -19.683 -16.101 1.00 19.50 115 ILE A N 1
ATOM 769 C CA . ILE A 1 115 ? 13.290 -19.693 -16.921 1.00 19.89 115 ILE A CA 1
ATOM 770 C C . ILE A 1 115 ? 14.352 -18.831 -16.238 1.00 18.34 115 ILE A C 1
ATOM 771 O O . ILE A 1 115 ? 14.187 -17.616 -16.109 1.00 16.39 115 ILE A O 1
ATOM 776 N N . THR A 1 116 ? 15.433 -19.470 -15.797 1.00 23.98 116 THR A N 1
ATOM 777 C CA . THR A 1 116 ? 16.537 -18.764 -15.149 1.00 21.99 116 THR A CA 1
ATOM 778 C C . THR A 1 116 ? 17.569 -18.335 -16.189 1.00 23.17 116 THR A C 1
ATOM 779 O O . THR A 1 116 ? 18.092 -19.166 -16.937 1.00 23.63 116 THR A O 1
ATOM 783 N N . LEU A 1 117 ? 17.834 -17.035 -16.248 1.00 15.32 117 LEU A N 1
ATOM 784 C CA . LEU A 1 117 ? 18.860 -16.505 -17.132 1.00 24.76 117 LEU A CA 1
ATOM 785 C C . LEU A 1 117 ? 20.026 -16.053 -16.290 1.00 24.48 117 LEU A C 1
ATOM 786 O O . LEU A 1 117 ? 19.858 -15.691 -15.126 1.00 19.79 117 LEU A O 1
ATOM 791 N N . ASN A 1 118 ? 21.204 -16.004 -16.904 1.00 13.61 118 ASN A N 1
ATOM 792 C CA . ASN A 1 118 ? 22.370 -15.456 -16.265 1.00 22.83 118 ASN A CA 1
ATOM 793 C C . ASN A 1 118 ? 22.601 -13.985 -16.715 1.00 24.33 118 ASN A C 1
ATOM 794 O O . ASN A 1 118 ? 21.771 -13.412 -17.421 1.00 24.96 118 ASN A O 1
ATOM 799 N N . LYS A 1 119 ? 23.723 -13.406 -16.303 1.00 23.71 119 LYS A N 1
ATOM 800 C CA . LYS A 1 119 ? 24.069 -12.055 -16.662 1.00 14.86 119 LYS A CA 1
ATOM 801 C C . LYS A 1 119 ? 24.456 -11.834 -18.132 1.00 19.00 119 LYS A C 1
ATOM 802 O O . LYS A 1 119 ? 24.248 -10.754 -18.693 1.00 24.83 119 LYS A O 1
ATOM 808 N N . GLN A 1 120 ? 25.004 -12.880 -18.748 1.00 25.01 120 GLN A N 1
ATOM 809 C CA . GLN A 1 120 ? 25.391 -12.847 -20.159 1.00 21.40 120 GLN A CA 1
ATOM 810 C C . GLN A 1 120 ? 24.194 -13.033 -21.093 1.00 21.06 120 GLN A C 1
ATOM 811 O O . GLN A 1 120 ? 24.256 -12.669 -22.270 1.00 21.02 120 GLN A O 1
ATOM 817 N N . GLN A 1 121 ? 23.110 -13.596 -20.560 1.00 26.70 121 GLN A N 1
ATOM 818 C CA . GLN A 1 121 ? 21.893 -13.850 -21.334 1.00 20.62 121 GLN A CA 1
ATOM 819 C C . GLN A 1 121 ? 20.961 -12.635 -21.410 1.00 19.36 121 GLN A C 1
ATOM 820 O O . GLN A 1 121 ? 19.914 -12.690 -22.061 1.00 19.01 121 GLN A O 1
ATOM 826 N N . ARG A 1 122 ? 21.345 -11.547 -20.744 1.00 16.39 122 ARG A N 1
ATOM 827 C CA . ARG A 1 122 ? 20.615 -10.281 -20.820 1.00 17.72 122 ARG A CA 1
ATOM 828 C C . ARG A 1 122 ? 20.800 -9.637 -22.194 1.00 26.67 122 ARG A C 1
ATOM 829 O O . ARG A 1 122 ? 19.845 -9.133 -22.792 1.00 28.58 122 ARG A O 1
ATOM 837 N N . ARG A 1 123 ? 22.037 -9.667 -22.684 1.00 17.60 123 ARG A N 1
ATOM 838 C CA . ARG A 1 123 ? 22.401 -9.097 -23.978 1.00 19.92 123 ARG A CA 1
ATOM 839 C C . ARG A 1 123 ? 21.892 -9.949 -25.143 1.00 10.88 123 ARG A C 1
ATOM 840 O O . ARG A 1 123 ? 21.389 -9.418 -26.136 1.00 18.46 123 ARG A O 1
ATOM 848 N N . SER A 1 124 ? 22.016 -11.267 -25.009 1.00 9.84 124 SER A N 1
ATOM 849 C CA . SER A 1 124 ? 21.727 -12.195 -26.104 1.00 21.03 124 SER A CA 1
ATOM 850 C C . SER A 1 124 ? 20.289 -12.712 -26.138 1.00 22.58 124 SER A C 1
ATOM 851 O O . SER A 1 124 ? 19.671 -12.759 -27.203 1.00 19.63 124 SER A O 1
ATOM 854 N N . ASP A 1 125 ? 19.761 -13.093 -24.976 1.00 23.82 125 ASP A N 1
ATOM 855 C CA . ASP A 1 125 ? 18.533 -13.891 -24.915 1.00 23.33 125 ASP A CA 1
ATOM 856 C C . ASP A 1 125 ? 17.304 -13.209 -24.307 1.00 21.23 125 ASP A C 1
ATOM 857 O O . ASP A 1 125 ? 16.176 -13.541 -24.673 1.00 20.80 125 ASP A O 1
ATOM 862 N N . LEU A 1 126 ? 17.521 -12.268 -23.386 1.00 19.64 126 LEU A N 1
ATOM 863 C CA . LEU A 1 126 ? 16.437 -11.679 -22.586 1.00 22.95 126 LEU A CA 1
ATOM 864 C C . LEU A 1 126 ? 15.287 -11.075 -23.401 1.00 24.81 126 LEU A C 1
ATOM 865 O O . LEU A 1 126 ? 14.129 -11.455 -23.216 1.00 28.56 126 LEU A O 1
ATOM 870 N N . ASP A 1 127 ? 15.611 -10.140 -24.292 1.00 25.29 127 ASP A N 1
ATOM 871 C CA . ASP A 1 127 ? 14.607 -9.47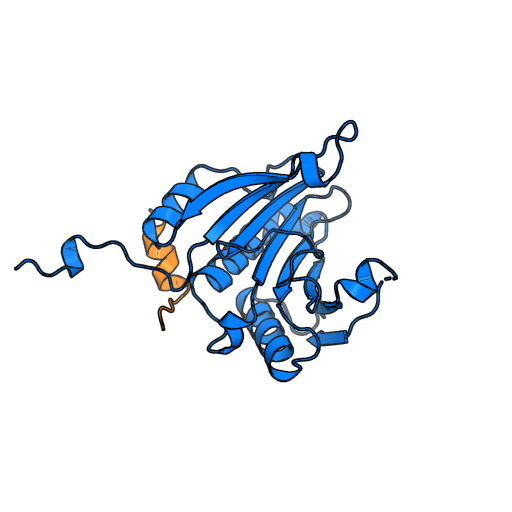0 -25.124 1.00 21.90 127 ASP A CA 1
ATOM 872 C C . ASP A 1 127 ? 14.020 -10.404 -26.180 1.00 13.47 127 ASP A C 1
ATOM 873 O O . ASP A 1 127 ? 12.879 -10.226 -26.612 1.00 15.92 127 ASP A O 1
ATOM 878 N N . ARG A 1 128 ? 14.794 -11.405 -26.586 1.00 22.75 128 ARG A N 1
ATOM 879 C CA . ARG A 1 128 ? 14.330 -12.374 -27.573 1.00 28.60 128 ARG A CA 1
ATOM 880 C C . ARG A 1 128 ? 13.343 -13.361 -26.954 1.00 19.96 128 ARG A C 1
ATOM 881 O O . ARG A 1 128 ? 12.317 -13.687 -27.550 1.00 21.25 128 ARG A O 1
ATOM 889 N N . PHE A 1 129 ? 13.665 -13.829 -25.753 1.00 18.65 129 PHE A N 1
ATOM 890 C CA . PHE A 1 129 ? 12.811 -14.787 -25.021 1.00 17.75 129 PHE A CA 1
ATOM 891 C C . PHE A 1 129 ? 11.483 -14.210 -24.536 1.00 18.38 129 PHE A C 1
ATOM 892 O O . PHE A 1 129 ? 10.451 -14.878 -24.521 1.00 22.03 129 PHE A O 1
ATOM 900 N N . TRP A 1 130 ? 11.523 -12.933 -24.159 1.00 19.09 130 TRP A N 1
ATOM 901 C CA . TRP A 1 130 ? 10.347 -12.223 -23.684 1.00 12.15 130 TRP A CA 1
ATOM 902 C C . TRP A 1 130 ? 9.379 -11.930 -24.795 1.00 12.50 130 TRP A C 1
ATOM 903 O O . TRP A 1 130 ? 8.147 -12.043 -24.615 1.00 17.32 130 TRP A O 1
ATOM 914 N N . LEU A 1 131 ? 9.879 -11.602 -25.975 1.00 15.21 131 LEU A N 1
ATOM 915 C CA . LEU A 1 131 ? 8.974 -11.362 -27.090 1.00 17.91 131 LEU A CA 1
ATOM 916 C C . LEU A 1 131 ? 8.398 -12.649 -27.653 1.00 18.51 131 LEU A C 1
ATOM 917 O O . LEU A 1 131 ? 7.267 -12.673 -28.136 1.00 23.23 131 LEU A O 1
ATOM 922 N N . GLU A 1 132 ? 9.155 -13.701 -27.575 1.00 15.04 132 GLU A N 1
ATOM 923 C CA . GLU A 1 132 ? 8.629 -15.022 -27.913 1.00 25.05 132 GLU A CA 1
ATOM 924 C C . GLU A 1 132 ? 7.580 -15.468 -26.891 1.00 13.79 132 GLU A C 1
ATOM 925 O O . GLU A 1 132 ? 6.609 -16.140 -27.243 1.00 22.29 132 GLU A O 1
ATOM 931 N N . THR A 1 133 ? 7.792 -15.085 -25.633 1.00 18.03 133 THR A N 1
ATOM 932 C CA . THR A 1 133 ? 6.841 -15.338 -24.553 1.00 13.15 133 THR A CA 1
ATOM 933 C C . THR A 1 133 ? 5.546 -14.549 -24.782 1.00 18.44 133 THR A C 1
ATOM 934 O O . THR A 1 133 ? 4.451 -15.080 -24.587 1.00 14.78 133 THR A O 1
ATOM 938 N N . LEU A 1 134 ? 5.687 -13.293 -25.205 1.00 23.06 134 LEU A N 1
ATOM 939 C CA . LEU A 1 134 ? 4.547 -12.425 -25.506 1.00 13.62 134 LEU A CA 1
ATOM 940 C C . LEU A 1 134 ? 3.704 -12.961 -26.666 1.00 12.75 134 LEU A C 1
ATOM 941 O O . LEU A 1 134 ? 2.474 -12.908 -26.618 1.00 20.28 134 LEU A O 1
ATOM 946 N N . LEU A 1 135 ? 4.377 -13.476 -27.694 1.00 17.26 135 LEU A N 1
ATOM 947 C CA . LEU A 1 135 ? 3.708 -14.032 -28.875 1.00 10.79 135 LEU A CA 1
ATOM 948 C C . LEU A 1 135 ? 3.010 -15.359 -28.578 1.00 15.36 135 LEU A C 1
ATOM 949 O O . LEU A 1 135 ? 2.028 -15.707 -29.236 1.00 20.16 135 LEU A O 1
ATOM 954 N N . CYS A 1 136 ? 3.527 -16.092 -27.593 1.00 17.79 136 CYS A N 1
ATOM 955 C CA . CYS A 1 136 ? 2.919 -17.348 -27.148 1.00 14.54 136 CYS A CA 1
ATOM 956 C C . CYS A 1 136 ? 1.609 -17.112 -26.400 1.00 16.87 136 CYS A C 1
ATOM 957 O O . CYS A 1 136 ? 0.706 -17.953 -26.438 1.00 28.75 136 CYS A O 1
ATOM 960 N N . LEU A 1 137 ? 1.523 -15.970 -25.726 1.00 21.80 137 LEU A N 1
ATOM 961 C CA . LEU A 1 137 ? 0.317 -15.596 -25.009 1.00 21.48 137 LEU A CA 1
ATOM 962 C C . LEU A 1 137 ? -0.793 -15.077 -25.940 1.00 17.51 137 LEU A C 1
ATOM 963 O O . LEU A 1 137 ? -1.900 -15.615 -25.958 1.00 21.34 137 LEU A O 1
ATOM 968 N N . ILE A 1 138 ? -0.497 -14.061 -26.674 1.00 13.08 138 ILE A N 1
ATOM 969 C CA . ILE A 1 138 ? -1.488 -13.391 -27.526 1.00 14.19 138 ILE A CA 1
ATOM 970 C C . ILE A 1 138 ? -1.869 -14.264 -28.726 1.00 11.94 138 ILE A C 1
ATOM 971 O O . ILE A 1 138 ? -2.975 -14.145 -29.258 1.00 13.71 138 ILE A O 1
ATOM 976 N N . GLY A 1 139 ? -0.942 -15.116 -29.135 1.00 13.98 139 GLY A N 1
ATOM 977 C CA . GLY A 1 139 ? -1.095 -15.999 -30.276 1.00 14.25 139 GLY A CA 1
ATOM 978 C C . GLY A 1 139 ? -1.771 -17.294 -29.949 1.00 18.00 139 GLY A C 1
ATOM 979 O O . GLY A 1 139 ? -2.287 -17.984 -30.789 1.00 17.47 139 GLY A O 1
ATOM 980 N N . GLU A 1 140 ? -1.833 -17.568 -28.645 1.00 18.39 140 GLU A N 1
ATOM 981 C CA . GLU A 1 140 ? -2.574 -18.706 -28.103 1.00 15.45 140 GLU A CA 1
ATOM 982 C C . GLU A 1 140 ? -2.058 -20.051 -28.574 1.00 14.62 140 GLU A C 1
ATOM 983 O O . GLU A 1 140 ? -2.823 -20.903 -29.025 1.00 24.60 140 GLU A O 1
ATOM 989 N N . SER A 1 141 ? -0.755 -20.235 -28.469 1.00 21.00 141 SER A N 1
ATOM 990 C CA . SER A 1 141 ? 0.065 -21.254 -29.126 1.00 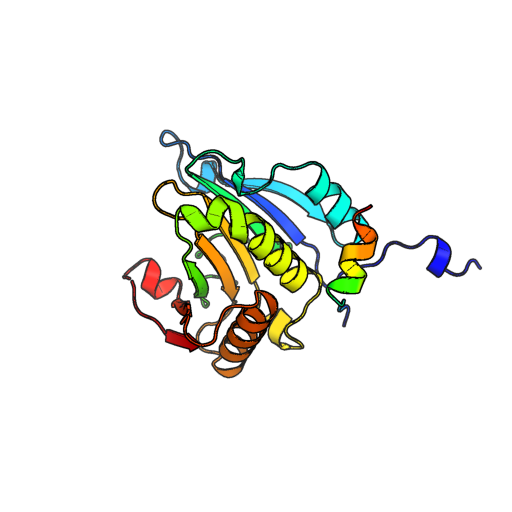11.03 141 SER A CA 1
ATOM 991 C C . SER A 1 141 ? 0.024 -22.623 -28.438 1.00 15.19 141 SER A C 1
ATOM 992 O O . SER A 1 141 ? 0.645 -23.578 -28.915 1.00 20.05 141 SER A O 1
ATOM 995 N N . PHE A 1 142 ? -0.710 -22.732 -27.341 1.00 19.64 142 PHE A N 1
ATOM 996 C CA . PHE A 1 142 ? -0.753 -23.994 -26.616 1.00 16.62 142 PHE A CA 1
ATOM 997 C C . PHE A 1 142 ? -2.060 -24.752 -26.819 1.00 15.91 142 PHE A C 1
ATOM 998 O O . PHE A 1 142 ? -2.494 -25.503 -25.946 1.00 21.12 142 PHE A O 1
ATOM 1006 N N . ASP A 1 143 ? -2.678 -24.556 -27.979 1.00 18.97 143 ASP A N 1
ATOM 1007 C CA . ASP A 1 143 ? -3.917 -25.248 -28.310 1.00 27.53 143 ASP A CA 1
ATOM 1008 C C . ASP A 1 143 ? -5.004 -24.968 -27.265 1.00 22.54 143 ASP A C 1
ATOM 1009 O O . ASP A 1 143 ? -5.187 -23.825 -26.848 1.00 30.17 143 ASP A O 1
ATOM 1014 N N . ASP A 1 144 ? -5.722 -26.007 -26.847 1.00 17.41 144 ASP A N 1
ATOM 1015 C CA . ASP A 1 144 ? -6.808 -25.857 -25.887 1.00 27.11 144 ASP A CA 1
ATOM 1016 C C . ASP A 1 144 ? -6.308 -25.494 -24.491 1.00 20.38 144 ASP A C 1
ATOM 1017 O O . ASP A 1 144 ? -7.065 -24.976 -23.671 1.00 18.68 144 ASP A O 1
ATOM 1022 N N . TYR A 1 145 ? -5.035 -25.769 -24.221 1.00 16.77 145 TYR A N 1
ATOM 1023 C CA . TYR A 1 145 ? -4.468 -25.486 -22.902 1.00 15.60 145 TYR A CA 1
ATOM 1024 C C . TYR A 1 145 ? -3.988 -24.040 -22.755 1.00 14.85 145 TYR A C 1
ATOM 1025 O O . TYR A 1 145 ? -3.349 -23.686 -21.761 1.00 16.31 145 TYR A O 1
ATOM 1034 N N . SER A 1 146 ? -4.311 -23.210 -23.746 1.00 20.51 146 SER A N 1
ATOM 1035 C CA . SER A 1 146 ? -4.062 -21.772 -23.678 1.00 23.55 146 SER A CA 1
ATOM 1036 C C . SER A 1 146 ? -5.026 -21.100 -22.699 1.00 22.60 146 SER A C 1
ATOM 1037 O O . SER A 1 146 ? -4.772 -19.990 -22.224 1.00 22.31 146 SER A O 1
ATOM 1040 N N . ASP A 1 147 ? -6.111 -21.801 -22.374 1.00 24.57 147 ASP A N 1
ATOM 1041 C CA . ASP A 1 147 ? -7.085 -21.320 -21.397 1.00 26.10 147 ASP A CA 1
ATOM 1042 C C . ASP A 1 147 ? -6.551 -21.459 -19.972 1.00 23.00 147 ASP A C 1
ATOM 1043 O O . ASP A 1 147 ? -6.939 -20.709 -19.077 1.00 29.43 147 ASP A O 1
ATOM 1048 N N . ASP A 1 148 ? -5.632 -22.398 -19.775 1.00 17.02 148 ASP A N 1
ATOM 1049 C CA . ASP A 1 148 ? -5.000 -22.587 -18.473 1.00 20.10 148 ASP A CA 1
ATOM 1050 C C . ASP A 1 148 ? -3.991 -21.476 -18.178 1.00 20.96 148 ASP A C 1
ATOM 1051 O O . ASP A 1 148 ? -3.701 -21.181 -17.019 1.00 19.16 148 ASP A O 1
ATOM 1056 N N . VAL A 1 149 ? -3.463 -20.867 -19.234 1.00 21.82 149 VAL A N 1
ATOM 1057 C CA . VAL A 1 149 ? -2.483 -19.790 -19.106 1.00 15.34 149 VAL A CA 1
ATOM 1058 C C . VAL A 1 149 ? -3.136 -18.520 -18.557 1.00 19.72 149 VAL A C 1
ATOM 1059 O O . VAL A 1 149 ? -4.164 -18.068 -19.071 1.00 18.87 149 VAL A O 1
ATOM 1063 N N . CYS A 1 150 ? -2.496 -17.953 -17.527 1.00 24.60 150 CYS A N 1
ATOM 1064 C CA . CYS A 1 150 ? -2.924 -16.725 -16.842 1.00 18.74 150 CYS A CA 1
ATOM 1065 C C . CYS A 1 150 ? -2.136 -15.526 -17.322 1.00 21.49 150 CYS A C 1
ATOM 1066 O O . CYS A 1 150 ? -2.709 -14.485 -17.644 1.00 11.98 150 CYS A O 1
ATOM 1069 N N . GLY A 1 151 ? -0.826 -15.671 -17.384 1.00 16.85 151 GLY A N 1
ATOM 1070 C CA . GLY A 1 151 ? -0.025 -14.589 -17.896 1.00 9.85 151 GLY A CA 1
ATOM 1071 C C . GLY A 1 151 ? 1.444 -14.861 -17.746 1.00 16.70 151 GLY A C 1
ATOM 1072 O O . GLY A 1 151 ? 1.863 -15.965 -17.395 1.00 18.45 151 GLY A O 1
ATOM 1073 N N . ALA A 1 152 ? 2.230 -13.836 -18.017 1.00 21.04 152 ALA A N 1
ATOM 1074 C CA . ALA A 1 152 ? 3.685 -13.954 -17.908 1.00 10.64 152 ALA A CA 1
ATOM 1075 C C . ALA A 1 152 ? 4.329 -12.725 -17.267 1.00 12.18 152 ALA A C 1
ATOM 1076 O O . ALA A 1 152 ? 3.789 -11.619 -17.339 1.00 15.64 152 ALA A O 1
ATOM 1078 N N . VAL A 1 153 ? 5.499 -12.923 -16.664 1.00 12.40 153 VAL A N 1
ATOM 1079 C CA . VAL A 1 153 ? 6.234 -11.833 -16.029 1.00 12.94 153 VAL A CA 1
ATOM 1080 C C . VAL A 1 153 ? 7.750 -12.004 -16.139 1.00 14.82 153 VAL A C 1
ATOM 1081 O O . VAL A 1 153 ? 8.291 -13.065 -15.823 1.00 15.41 153 VAL A O 1
ATOM 1085 N N . VAL A 1 154 ? 8.425 -10.947 -16.581 1.00 16.48 154 VAL A N 1
ATOM 1086 C CA . VAL A 1 154 ? 9.883 -10.927 -16.687 1.00 17.37 154 VAL A CA 1
ATOM 1087 C C . VAL A 1 154 ? 10.502 -10.122 -15.541 1.00 13.82 154 VAL A C 1
ATOM 1088 O O . VAL A 1 154 ? 10.156 -8.959 -15.324 1.00 17.21 154 VAL A O 1
ATOM 1092 N N . ASN A 1 155 ? 11.407 -10.764 -14.804 1.00 12.86 155 ASN A N 1
ATOM 1093 C CA . ASN A 1 155 ? 12.097 -10.128 -13.687 1.00 16.20 155 ASN A CA 1
ATOM 1094 C C . ASN A 1 155 ? 13.488 -9.651 -14.091 1.00 19.18 155 ASN A C 1
ATOM 1095 O O . ASN A 1 155 ? 14.323 -10.447 -14.527 1.00 12.35 155 ASN A O 1
ATOM 1100 N N . VAL A 1 156 ? 13.725 -8.349 -13.952 1.00 19.48 156 VAL A N 1
ATOM 1101 C CA . VAL A 1 156 ? 15.022 -7.760 -14.279 1.00 25.55 156 VAL A CA 1
ATOM 1102 C C . VAL A 1 156 ? 15.839 -7.578 -13.001 1.00 23.74 156 VAL A C 1
ATOM 1103 O O . VAL A 1 156 ? 15.624 -6.632 -12.236 1.00 17.28 156 VAL A O 1
ATOM 1107 N N . ARG A 1 157 ? 16.769 -8.504 -12.771 1.00 22.02 157 ARG A N 1
ATOM 1108 C CA . ARG A 1 157 ? 17.610 -8.490 -11.575 1.00 18.95 157 ARG A CA 1
ATOM 1109 C C . ARG A 1 157 ? 19.090 -8.497 -11.944 1.00 20.93 157 ARG A C 1
ATOM 1110 O O . ARG A 1 157 ? 19.484 -9.103 -12.945 1.00 29.94 157 ARG A O 1
ATOM 1118 N N . ALA A 1 158 ? 19.899 -7.827 -11.128 1.00 23.37 158 ALA A N 1
ATOM 1119 C CA . ALA A 1 158 ? 21.342 -7.721 -11.352 1.00 26.66 158 ALA A CA 1
ATOM 1120 C C . ALA A 1 158 ? 22.064 -9.062 -11.212 1.00 27.78 158 ALA A C 1
ATOM 1121 O O . ALA A 1 158 ? 23.059 -9.310 -11.898 1.00 27.23 158 ALA A O 1
ATOM 1123 N N . LYS A 1 159 ? 21.522 -9.924 -10.365 1.00 27.12 159 LYS A N 1
ATOM 1124 C CA . LYS A 1 159 ? 22.053 -11.246 -10.079 1.00 25.09 159 LYS A CA 1
ATOM 1125 C C . LYS A 1 159 ? 21.689 -12.293 -11.149 1.00 28.72 159 LYS A C 1
ATOM 1126 O O . LYS A 1 159 ? 22.305 -13.329 -11.297 1.00 22.47 159 LYS A O 1
ATOM 1132 N N . GLY A 1 160 ? 20.686 -11.972 -11.930 1.00 32.91 160 GLY A N 1
ATOM 1133 C CA . GLY A 1 160 ? 20.235 -12.824 -13.026 1.00 24.00 160 GLY A CA 1
ATOM 1134 C C . GLY A 1 160 ? 18.767 -12.615 -13.345 1.00 21.35 160 GLY A C 1
ATOM 1135 O O . GLY A 1 160 ? 17.931 -12.544 -12.441 1.00 26.51 160 GLY A O 1
ATOM 1136 N N . ASP A 1 161 ? 18.456 -12.525 -14.635 1.00 18.72 161 ASP A N 1
ATOM 1137 C CA . ASP A 1 161 ? 17.089 -12.283 -15.099 1.00 12.31 161 ASP A CA 1
ATOM 1138 C C . ASP A 1 161 ? 16.235 -13.551 -15.058 1.00 16.83 161 ASP A C 1
ATOM 1139 O O . ASP A 1 161 ? 16.754 -14.663 -15.166 1.00 25.41 161 ASP A O 1
ATOM 1144 N N . LYS A 1 162 ? 14.926 -13.370 -14.896 1.00 26.35 162 LYS A N 1
ATOM 1145 C CA . LYS A 1 162 ? 13.980 -14.488 -14.831 1.00 22.93 162 LYS A CA 1
ATOM 1146 C C . LYS A 1 162 ? 12.717 -14.217 -15.647 1.00 18.80 162 LYS A C 1
ATOM 1147 O O . LYS A 1 162 ? 12.164 -13.119 -15.601 1.00 14.26 162 LYS A O 1
ATOM 1153 N N . ILE A 1 163 ? 12.274 -15.227 -16.393 1.00 16.54 163 ILE A N 1
ATOM 1154 C CA . ILE A 1 163 ? 11.025 -15.160 -17.160 1.00 14.10 163 ILE A CA 1
ATOM 1155 C C . ILE A 1 163 ? 10.147 -16.359 -16.796 1.00 15.17 163 ILE A C 1
ATOM 1156 O O . ILE A 1 163 ? 10.635 -17.487 -16.723 1.00 20.23 163 ILE A O 1
ATOM 1161 N N . ALA A 1 164 ? 8.860 -16.112 -16.562 1.00 20.66 164 ALA A N 1
ATOM 1162 C CA . ALA A 1 164 ? 7.933 -17.173 -16.166 1.00 19.83 164 ALA A CA 1
ATOM 1163 C C . ALA A 1 164 ? 6.543 -17.025 -16.779 1.00 15.28 164 ALA A C 1
ATOM 1164 O O . ALA A 1 164 ? 6.014 -15.916 -16.873 1.00 10.00 164 ALA A O 1
ATOM 1166 N N . ILE A 1 165 ? 5.966 -18.152 -17.194 1.00 17.50 165 ILE A N 1
ATOM 1167 C CA . ILE A 1 165 ? 4.575 -18.207 -17.648 1.00 15.71 165 ILE A CA 1
ATOM 1168 C C . ILE A 1 165 ? 3.704 -18.831 -16.559 1.00 12.94 165 ILE A C 1
ATOM 1169 O O . ILE A 1 165 ? 3.969 -19.943 -16.098 1.00 15.06 165 ILE A O 1
ATOM 1174 N N . TRP A 1 166 ? 2.674 -18.098 -16.149 1.00 13.12 166 TRP A N 1
ATOM 1175 C CA . TRP A 1 166 ? 1.800 -18.533 -15.068 1.00 12.19 166 TRP A CA 1
ATOM 1176 C C . TRP A 1 166 ? 0.573 -19.280 -15.581 1.00 12.09 166 TRP A C 1
ATOM 1177 O O . TRP A 1 166 ? -0.046 -18.885 -16.569 1.00 11.26 166 TRP A O 1
ATOM 1188 N N . THR A 1 167 ? 0.231 -20.362 -14.891 1.00 12.08 167 THR A N 1
ATOM 1189 C CA . THR A 1 167 ? -0.947 -21.167 -15.221 1.00 24.03 167 THR A CA 1
ATOM 1190 C C . THR A 1 167 ? -1.979 -21.115 -14.091 1.00 21.62 167 THR A C 1
ATOM 1191 O O . THR A 1 167 ? -1.673 -20.663 -12.985 1.00 22.26 167 THR A O 1
ATOM 1195 N N . THR A 1 168 ? -3.194 -21.581 -14.375 1.00 21.29 168 THR A N 1
ATOM 1196 C CA . THR A 1 168 ? -4.305 -21.488 -13.421 1.00 22.80 168 THR A CA 1
ATOM 1197 C C . THR A 1 168 ? -4.387 -22.644 -12.421 1.00 24.25 168 THR A C 1
ATOM 1198 O O . THR A 1 168 ? -4.876 -22.468 -11.303 1.00 22.72 168 THR A O 1
ATOM 1202 N N . GLU A 1 169 ? -3.952 -23.826 -12.829 1.00 21.69 169 GLU A N 1
ATOM 1203 C CA . GLU A 1 169 ? -3.984 -25.003 -11.976 1.00 19.13 169 GLU A CA 1
ATOM 1204 C C . GLU A 1 169 ? -2.746 -25.894 -12.093 1.00 25.34 169 GLU A C 1
ATOM 1205 O O . GLU A 1 169 ? -2.387 -26.323 -13.157 1.00 27.91 169 GLU A O 1
ATOM 1211 N N . CYS A 1 170 ? -2.103 -26.177 -10.973 1.00 28.16 170 CYS A N 1
ATOM 1212 C CA . CYS A 1 170 ? -0.903 -27.011 -10.927 1.00 25.61 170 CYS A CA 1
ATOM 1213 C C . CYS A 1 170 ? -1.251 -28.499 -10.934 1.00 22.46 170 CYS A C 1
ATOM 1214 O O . CYS A 1 170 ? -0.407 -29.340 -11.256 1.00 32.84 170 CYS A O 1
ATOM 1217 N N . GLU A 1 171 ? -2.496 -28.811 -10.577 1.00 29.77 171 GLU A N 1
ATOM 1218 C CA . GLU A 1 171 ? -2.981 -30.192 -10.524 1.00 27.56 171 GLU A CA 1
ATOM 1219 C C . GLU A 1 171 ? -3.205 -30.784 -11.914 1.00 28.94 171 GLU A C 1
ATOM 1220 O O . GLU A 1 171 ? -3.080 -31.997 -12.104 1.00 38.54 171 GLU A O 1
ATOM 1226 N N . ASN A 1 172 ? -3.539 -29.925 -12.878 1.00 31.90 172 ASN A N 1
ATOM 1227 C CA . ASN A 1 172 ? -3.717 -30.341 -14.268 1.00 28.48 172 ASN A CA 1
ATOM 1228 C C . ASN A 1 172 ? -2.307 -30.697 -14.737 1.00 34.66 172 ASN A C 1
ATOM 1229 O O . ASN A 1 172 ? -1.446 -29.825 -14.871 1.00 37.29 172 ASN A O 1
ATOM 1234 N N . ARG A 1 173 ? -2.085 -31.989 -14.977 1.00 33.35 173 ARG A N 1
ATOM 1235 C CA . ARG A 1 173 ? -0.763 -32.508 -15.336 1.00 30.66 173 ARG A CA 1
ATOM 1236 C C . ARG A 1 173 ? -0.581 -32.347 -16.847 1.00 33.57 173 ARG A C 1
ATOM 1237 O O . ARG A 1 173 ? 0.449 -31.844 -17.297 1.00 36.37 173 ARG A O 1
ATOM 1245 N N . GLU A 1 174 ? -1.619 -32.639 -17.591 1.00 25.35 174 GLU A N 1
ATOM 1246 C CA . GLU A 1 174 ? -1.585 -32.671 -19.018 1.00 27.62 174 GLU A CA 1
ATOM 1247 C C . GLU A 1 174 ? -1.528 -31.285 -19.601 1.00 24.37 174 GLU A C 1
ATOM 1248 O O . GLU A 1 174 ? -0.919 -31.032 -20.608 1.00 28.16 174 GLU A O 1
ATOM 1254 N N . ALA A 1 175 ? -2.182 -30.387 -18.928 1.00 19.40 175 ALA A N 1
ATOM 1255 C CA . ALA A 1 175 ? -2.219 -28.975 -19.306 1.00 15.42 175 ALA A CA 1
ATOM 1256 C C . ALA A 1 175 ? -0.872 -28.294 -19.082 1.00 26.02 175 ALA A C 1
ATOM 1257 O O . ALA A 1 175 ? -0.356 -27.620 -19.974 1.00 26.96 175 ALA A O 1
ATOM 1259 N N . VAL A 1 176 ? -0.308 -28.491 -17.892 1.00 28.58 176 VAL A N 1
ATOM 1260 C CA . VAL A 1 176 ? 0.967 -27.883 -17.499 1.00 22.16 176 VAL A CA 1
ATOM 1261 C C . VAL A 1 176 ? 2.141 -28.406 -18.340 1.00 25.65 176 VAL A C 1
ATOM 1262 O O . VAL A 1 176 ? 2.992 -27.624 -18.776 1.00 33.34 176 VAL A O 1
ATOM 1266 N N . THR A 1 177 ? 2.169 -29.717 -18.575 1.00 21.03 177 THR A N 1
ATOM 1267 C CA . THR A 1 177 ? 3.236 -30.361 -19.348 1.00 20.29 177 THR A CA 1
ATOM 1268 C C . THR A 1 1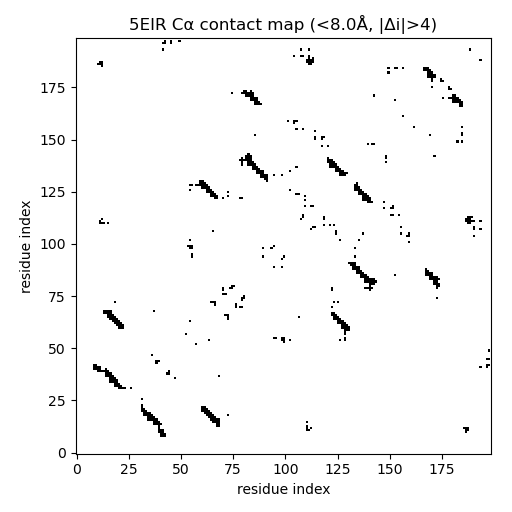77 ? 3.244 -29.912 -20.815 1.00 25.59 177 THR A C 1
ATOM 1269 O O . THR A 1 177 ? 4.313 -29.710 -21.397 1.00 25.81 177 THR A O 1
ATOM 1273 N N . HIS A 1 178 ? 2.077 -29.744 -21.401 1.00 26.45 178 HIS A N 1
ATOM 1274 C CA . HIS A 1 178 ? 2.062 -29.322 -22.766 1.00 18.45 178 HIS A CA 1
ATOM 1275 C C . HIS A 1 178 ? 2.570 -27.930 -22.911 1.00 23.67 178 HIS A C 1
ATOM 1276 O O . HIS A 1 178 ? 3.396 -27.659 -23.810 1.00 31.40 178 HIS A O 1
ATOM 1283 N N . ILE A 1 179 ? 2.116 -26.998 -22.058 1.00 26.71 179 ILE A N 1
ATOM 1284 C CA . ILE A 1 179 ? 2.554 -25.601 -22.121 1.00 15.37 179 ILE A CA 1
ATOM 1285 C C . ILE A 1 179 ? 4.075 -25.492 -21.991 1.00 18.22 179 ILE A C 1
ATOM 1286 O O . ILE A 1 179 ? 4.723 -24.829 -22.801 1.00 19.57 179 ILE A O 1
ATOM 1291 N N . GLY A 1 180 ? 4.633 -26.162 -20.983 1.00 24.81 180 GLY A N 1
ATOM 1292 C CA . GLY A 1 180 ? 6.071 -26.133 -20.714 1.00 17.37 180 GLY A CA 1
ATOM 1293 C C . GLY A 1 180 ? 6.942 -26.709 -21.816 1.00 17.96 180 GLY A C 1
ATOM 1294 O O . GLY A 1 180 ? 8.054 -26.227 -22.048 1.00 25.45 180 GLY A O 1
ATOM 1295 N N . ARG A 1 181 ? 6.435 -27.738 -22.492 1.00 19.34 181 ARG A N 1
ATOM 1296 C CA . ARG A 1 181 ? 7.157 -28.385 -23.589 1.00 13.25 181 ARG A CA 1
ATOM 1297 C C . ARG A 1 181 ? 7.171 -27.516 -24.851 1.00 18.97 181 ARG A C 1
ATOM 1298 O O . ARG A 1 181 ? 8.223 -27.335 -25.469 1.00 34.97 181 ARG A O 1
ATOM 1306 N N . VAL A 1 182 ? 6.013 -26.983 -25.163 1.00 14.04 182 VAL A N 1
ATOM 1307 C CA . VAL A 1 182 ? 5.851 -26.179 -26.331 1.00 22.37 182 VAL A CA 1
ATOM 1308 C C . VAL A 1 182 ? 6.560 -24.821 -26.167 1.00 23.02 182 VAL A C 1
ATOM 1309 O O . VAL A 1 182 ? 7.120 -24.297 -27.131 1.00 20.02 182 VAL A O 1
ATOM 1313 N N . TYR A 1 183 ? 6.550 -24.314 -24.937 1.00 20.24 183 TYR A N 1
ATOM 1314 C CA . TYR A 1 183 ? 7.229 -23.079 -24.565 1.00 13.04 183 TYR A CA 1
ATOM 1315 C C . TYR A 1 183 ? 8.746 -23.216 -24.696 1.00 19.33 183 TYR A C 1
ATOM 1316 O O . TYR A 1 183 ? 9.428 -22.289 -25.133 1.00 20.16 183 TYR A O 1
ATOM 1325 N N . LYS A 1 184 ? 9.257 -24.365 -24.327 1.00 18.11 184 LYS A N 1
ATOM 1326 C CA . LYS A 1 184 ? 10.680 -24.690 -24.445 1.00 18.30 184 LYS A CA 1
ATOM 1327 C C . LYS A 1 184 ? 11.100 -24.787 -25.914 1.00 17.33 184 LYS A C 1
ATOM 1328 O O . LYS A 1 184 ? 12.202 -24.371 -26.281 1.00 20.41 184 LYS A O 1
ATOM 1334 N N . GLU A 1 185 ? 10.211 -25.335 -26.743 1.00 21.50 185 GLU A N 1
ATOM 1335 C CA . GLU A 1 185 ? 10.444 -25.465 -28.183 1.00 24.44 185 GLU A CA 1
ATOM 1336 C C . GLU A 1 185 ? 10.420 -24.111 -28.893 1.00 18.93 185 GLU A C 1
ATOM 1337 O O . GLU A 1 185 ? 11.179 -23.889 -29.841 1.00 19.09 185 GLU A O 1
ATOM 1343 N N . ARG A 1 186 ? 9.551 -23.218 -28.431 1.00 21.77 186 ARG A N 1
ATOM 1344 C CA . ARG A 1 186 ? 9.424 -21.892 -29.024 1.00 20.21 186 ARG A CA 1
ATOM 1345 C C . ARG A 1 186 ? 10.671 -21.050 -28.777 1.00 22.97 186 ARG A C 1
ATOM 1346 O O . ARG A 1 186 ? 11.178 -20.394 -29.688 1.00 23.79 186 ARG A O 1
ATOM 1354 N N . LEU A 1 187 ? 11.161 -21.071 -27.542 1.00 18.55 187 LEU A N 1
ATOM 1355 C CA . LEU A 1 187 ? 12.348 -20.296 -27.177 1.00 16.59 187 LEU A CA 1
ATOM 1356 C C . LEU A 1 187 ? 13.600 -20.831 -27.871 1.00 15.88 187 LEU A C 1
ATOM 1357 O O . LEU A 1 187 ? 14.541 -20.079 -28.135 1.00 22.47 187 LEU A O 1
ATOM 1362 N N . GLY A 1 188 ? 13.608 -22.127 -28.164 1.00 17.81 188 GLY A N 1
ATOM 1363 C CA . GLY A 1 188 ? 14.736 -22.751 -28.829 1.00 19.56 188 GLY A CA 1
ATOM 1364 C C . GLY A 1 188 ? 15.810 -23.210 -27.859 1.00 20.18 188 GLY A C 1
ATOM 1365 O O . GLY A 1 188 ? 16.995 -23.226 -28.191 1.00 35.20 188 GLY A O 1
ATOM 1366 N N . LEU A 1 189 ? 15.391 -23.598 -26.655 1.00 16.42 189 LEU A N 1
ATOM 1367 C CA . LEU A 1 189 ? 16.306 -24.084 -25.619 1.00 26.22 189 LEU A CA 1
ATOM 1368 C C . LEU A 1 189 ? 16.750 -25.512 -25.890 1.00 26.73 189 LEU A C 1
ATOM 1369 O O . LEU A 1 189 ? 15.925 -26.365 -26.216 1.00 35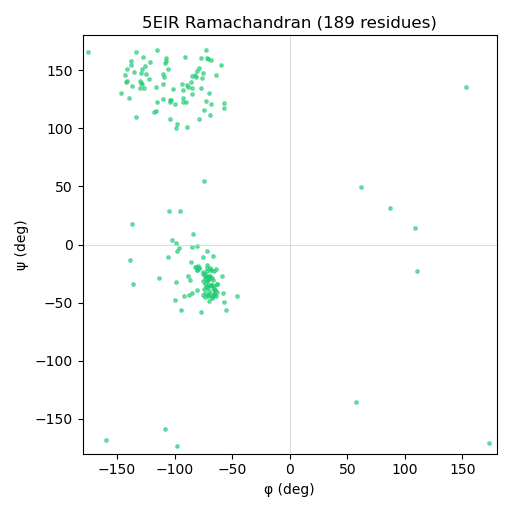.46 189 LEU A O 1
ATOM 1374 N N . PRO A 1 190 ? 18.046 -25.768 -25.744 1.00 31.34 190 PRO A N 1
ATOM 1375 C CA . PRO A 1 190 ? 18.595 -27.112 -25.950 1.00 31.83 190 PRO A CA 1
ATOM 1376 C C . PRO A 1 190 ? 17.969 -28.126 -24.997 1.00 29.59 190 PRO A C 1
ATOM 1377 O O . PRO A 1 190 ? 17.509 -27.738 -23.918 1.00 22.05 190 PRO A O 1
ATOM 1381 N N . PRO A 1 191 ? 17.959 -29.399 -25.378 1.00 34.70 191 PRO A N 1
ATOM 1382 C CA . PRO A 1 191 ? 17.381 -30.450 -24.531 1.00 33.52 191 PRO A CA 1
ATOM 1383 C C . PRO A 1 191 ? 18.145 -30.619 -23.219 1.00 32.20 191 PRO A C 1
ATOM 1384 O O . PRO A 1 191 ? 17.600 -31.150 -22.250 1.00 24.08 191 PRO A O 1
ATOM 1388 N N . LYS A 1 192 ? 19.395 -30.170 -23.198 1.00 39.76 192 LYS A N 1
ATOM 1389 C CA . LYS A 1 192 ? 20.244 -30.275 -22.017 1.00 36.51 192 LYS A CA 1
ATOM 1390 C C . LYS A 1 192 ? 19.735 -29.355 -20.911 1.00 33.59 192 LYS A C 1
ATOM 1391 O O . LYS A 1 192 ? 19.811 -29.687 -19.728 1.00 26.71 192 LYS A O 1
ATOM 1397 N N . ILE A 1 193 ? 19.206 -28.203 -21.310 1.00 35.64 193 ILE A N 1
ATOM 1398 C CA . ILE A 1 193 ? 18.651 -27.242 -20.366 1.00 31.03 193 ILE A CA 1
ATOM 1399 C C . ILE A 1 193 ? 17.327 -27.742 -19.798 1.00 29.59 193 ILE A C 1
ATOM 1400 O O . ILE A 1 193 ? 16.392 -28.039 -20.542 1.00 34.68 193 ILE A O 1
ATOM 1405 N N . VAL A 1 194 ? 17.257 -27.832 -18.475 1.00 29.41 194 VAL A N 1
ATOM 1406 C CA . VAL A 1 194 ? 16.056 -28.310 -17.791 1.00 31.48 194 VAL A CA 1
ATOM 1407 C C . VAL A 1 194 ? 15.380 -27.165 -17.037 1.00 30.89 194 VAL A C 1
ATOM 1408 O O . VAL A 1 194 ? 16.011 -26.485 -16.224 1.00 38.79 194 VAL A O 1
ATOM 1412 N N . ILE A 1 195 ? 14.097 -26.957 -17.325 1.00 19.57 195 ILE A N 1
ATOM 1413 C CA . ILE A 1 195 ? 13.306 -25.915 -16.665 1.00 35.25 195 ILE A CA 1
ATOM 1414 C C . ILE A 1 195 ? 12.253 -26.520 -15.736 1.00 28.46 195 ILE A C 1
ATOM 1415 O O . ILE A 1 195 ? 11.716 -27.596 -16.010 1.00 23.03 195 ILE A O 1
ATOM 1420 N N . GLY A 1 196 ? 11.967 -25.826 -14.638 1.00 25.09 196 GLY A N 1
ATOM 1421 C CA . GLY A 1 196 ? 11.071 -26.347 -13.608 1.00 28.07 196 GLY A CA 1
ATOM 1422 C C . GLY A 1 196 ? 9.792 -25.557 -13.410 1.00 22.72 196 GLY A C 1
ATOM 1423 O O . GLY A 1 196 ? 9.800 -24.324 -13.425 1.00 22.38 196 GLY A O 1
ATOM 1424 N N . TYR A 1 197 ? 8.689 -26.302 -13.298 1.00 20.20 197 TYR A N 1
ATOM 1425 C CA . TYR A 1 197 ? 7.394 -25.756 -12.912 1.00 16.43 197 TYR A CA 1
ATOM 1426 C C . TYR A 1 197 ? 7.268 -25.903 -11.409 1.00 19.13 197 TYR A C 1
ATOM 1427 O O . TYR A 1 197 ? 7.346 -26.994 -10.845 1.00 22.69 197 TYR A O 1
ATOM 1436 N N . GLN A 1 198 ? 7.051 -24.767 -10.752 1.00 19.65 198 GLN A N 1
ATOM 1437 C CA . GLN A 1 198 ? 6.837 -24.727 -9.311 1.00 29.99 198 GLN A CA 1
ATOM 1438 C C . GLN A 1 198 ? 5.584 -23.917 -8.990 1.00 29.78 198 GLN A C 1
ATOM 1439 O O . GLN A 1 198 ? 5.378 -22.835 -9.539 1.00 23.69 198 GLN A O 1
ATOM 1445 N N . SER A 1 199 ? 4.749 -24.448 -8.103 1.00 25.59 199 SER A N 1
ATOM 1446 C CA . SER A 1 199 ? 3.492 -23.797 -7.746 1.00 19.12 199 SER A CA 1
ATOM 1447 C C . SER A 1 199 ? 3.706 -22.550 -6.891 1.00 23.48 199 SER A C 1
ATOM 1448 O O . SER A 1 199 ? 4.757 -22.380 -6.274 1.00 32.97 199 SER A O 1
ATOM 1451 N N . HIS A 1 200 ? 2.697 -21.684 -6.860 1.00 20.30 200 HIS A N 1
ATOM 1452 C CA . HIS A 1 200 ? 2.752 -20.459 -6.065 1.00 20.12 200 HIS A CA 1
ATOM 1453 C C . HIS A 1 200 ? 2.602 -20.715 -4.577 1.00 25.80 200 HIS A C 1
ATOM 1454 O O . HIS A 1 200 ? 3.101 -19.934 -3.738 1.00 30.03 200 HIS A O 1
ATOM 1461 N N . ALA A 1 201 ? 1.919 -21.807 -4.238 1.00 21.21 201 ALA A N 1
ATOM 1462 C CA . ALA A 1 201 ? 1.717 -22.216 -2.849 1.00 16.74 201 ALA A CA 1
ATOM 1463 C C . ALA A 1 201 ? 3.004 -22.730 -2.204 1.00 35.54 201 ALA A C 1
ATOM 1464 O O . ALA A 1 201 ? 3.184 -22.608 -0.993 1.00 31.00 201 ALA A O 1
ATOM 1466 N N . ASP A 1 202 ? 3.889 -23.305 -3.017 1.00 42.15 202 ASP A N 1
ATOM 1467 C CA . ASP A 1 202 ? 5.175 -23.814 -2.540 1.00 27.70 202 ASP A CA 1
ATOM 1468 C C . ASP A 1 202 ? 6.266 -22.743 -2.557 1.00 33.11 202 ASP A C 1
ATOM 1469 O O . ASP A 1 202 ? 7.217 -22.807 -1.773 1.00 39.91 202 ASP A O 1
ATOM 1474 N N . THR A 1 203 ? 6.122 -21.770 -3.455 1.00 28.98 203 THR A N 1
ATOM 1475 C CA . THR A 1 203 ? 7.074 -20.667 -3.584 1.00 34.75 203 THR A CA 1
ATOM 1476 C C . THR A 1 203 ? 6.984 -19.715 -2.387 1.00 41.29 203 THR A C 1
ATOM 1477 O O . THR A 1 203 ? 8.004 -19.234 -1.888 1.00 51.90 203 THR A O 1
ATOM 1481 N N . ALA A 1 204 ? 5.759 -19.462 -1.929 1.00 37.81 204 ALA A N 1
ATOM 1482 C CA . ALA A 1 204 ? 5.514 -18.574 -0.794 1.00 39.62 204 ALA A CA 1
ATOM 1483 C C . ALA A 1 204 ? 5.379 -19.280 0.560 1.00 42.78 204 ALA A C 1
ATOM 1484 O O . ALA A 1 204 ? 4.689 -18.796 1.463 1.00 49.99 204 ALA A O 1
ATOM 1486 N N . THR A 1 205 ? 6.042 -20.424 0.691 1.00 41.41 205 THR A N 1
ATOM 1487 C CA . THR A 1 205 ? 5.998 -21.196 1.927 1.00 29.78 205 THR A CA 1
ATOM 1488 C C . THR A 1 205 ? 7.361 -21.718 2.369 1.00 38.90 205 THR A C 1
ATOM 1489 O O . THR A 1 205 ? 8.190 -22.098 1.542 1.00 54.74 205 THR A O 1
ATOM 1493 N N . THR A 1 211 ? 12.772 -23.817 -3.212 1.00 43.31 211 THR A N 1
ATOM 1494 C CA . THR A 1 211 ? 11.525 -24.203 -3.862 1.00 39.69 211 THR A CA 1
ATOM 1495 C C . THR A 1 211 ? 11.715 -25.512 -4.672 1.00 40.00 211 THR A C 1
ATOM 1496 O O . THR A 1 211 ? 12.782 -25.753 -5.238 1.00 45.31 211 THR A O 1
ATOM 1500 N N . LYS A 1 212 ? 10.684 -26.327 -4.709 1.00 39.02 212 LYS A N 1
ATOM 1501 C CA . LYS A 1 212 ? 10.711 -27.640 -5.354 1.00 34.96 212 LYS A CA 1
ATOM 1502 C C . LYS A 1 212 ? 9.953 -27.637 -6.679 1.00 40.85 212 LYS A C 1
ATOM 1503 O O . LYS A 1 212 ? 9.009 -26.865 -6.865 1.00 34.47 212 LYS A O 1
ATOM 1509 N N . ASN A 1 213 ? 10.377 -28.505 -7.595 1.00 42.56 213 ASN A N 1
ATOM 1510 C CA . ASN A 1 213 ? 9.752 -28.621 -8.910 1.00 27.74 213 ASN A CA 1
ATOM 1511 C C . ASN A 1 213 ? 8.654 -29.679 -8.945 1.00 26.68 213 ASN A C 1
ATOM 1512 O O . ASN A 1 213 ? 8.879 -30.836 -8.578 1.00 34.97 213 ASN A O 1
ATOM 1517 N N . ARG A 1 214 ? 7.467 -29.269 -9.382 1.00 30.82 214 ARG A N 1
ATOM 1518 C CA . ARG A 1 214 ? 6.348 -30.187 -9.572 1.00 29.91 214 ARG A CA 1
ATOM 1519 C C . ARG A 1 214 ? 6.498 -30.924 -10.902 1.00 25.15 214 ARG A C 1
ATOM 1520 O O . ARG A 1 214 ? 6.213 -32.120 -10.994 1.00 35.26 214 ARG A O 1
ATOM 1528 N N . PHE A 1 215 ? 6.956 -30.209 -11.919 1.00 25.17 215 PHE A N 1
ATOM 1529 C CA . PHE A 1 215 ? 7.235 -30.826 -13.205 1.00 16.03 215 PHE A CA 1
ATOM 1530 C C . PHE A 1 215 ? 8.529 -30.289 -13.753 1.00 18.03 215 PHE A C 1
ATOM 1531 O O . PHE A 1 215 ? 8.971 -29.200 -13.385 1.00 21.76 215 PHE A O 1
ATOM 1539 N N . VAL A 1 216 ? 9.133 -31.050 -14.637 1.00 33.62 216 VAL A N 1
ATOM 1540 C CA . VAL A 1 216 ? 10.339 -30.650 -15.368 1.00 21.36 216 VAL A CA 1
ATOM 1541 C C . VAL A 1 216 ? 10.298 -31.131 -16.818 1.00 18.24 216 VAL A C 1
ATOM 1542 O O . VAL A 1 216 ? 9.843 -32.244 -17.099 1.00 31.04 216 VAL A O 1
ATOM 1546 N N . VAL A 1 217 ? 10.770 -30.288 -17.732 1.00 17.29 217 VAL A N 1
ATOM 1547 C CA . VAL A 1 217 ? 10.802 -30.626 -19.158 1.00 27.56 217 VAL A CA 1
ATOM 1548 C C . VAL A 1 217 ? 12.124 -30.229 -19.823 1.00 21.75 217 VAL A C 1
ATOM 1549 O O . VAL A 1 217 ? 12.881 -29.415 -19.293 1.00 21.85 217 VAL A O 1
ATOM 1554 N N . LYS B 2 1 ? -9.894 -20.447 -30.325 1.00 30.86 621 LYS B N 1
ATOM 1555 C CA . LYS B 2 1 ? -10.668 -19.983 -31.513 1.00 28.20 621 LYS B CA 1
ATOM 1556 C C . LYS B 2 1 ? -9.841 -19.013 -32.355 1.00 34.87 621 LYS B C 1
ATOM 1557 O O . LYS B 2 1 ? -9.647 -19.230 -33.554 1.00 38.54 621 LYS B O 1
ATOM 1563 N N . LYS B 2 2 ? -9.363 -17.942 -31.722 1.00 23.32 622 LYS B N 1
ATOM 1564 C CA . LYS B 2 2 ? -8.488 -16.977 -32.379 1.00 12.01 622 LYS B CA 1
ATOM 1565 C C . LYS B 2 2 ? -7.035 -17.284 -32.024 1.00 21.40 622 LYS B C 1
ATOM 1566 O O . LYS B 2 2 ? -6.588 -17.013 -30.906 1.00 27.16 622 LYS B O 1
ATOM 1572 N N . ARG B 2 3 ? -6.324 -17.883 -32.972 1.00 19.00 623 ARG B N 1
ATOM 1573 C CA . ARG B 2 3 ? -4.935 -18.263 -32.772 1.00 16.75 623 ARG B CA 1
ATOM 1574 C C . ARG B 2 3 ? -4.088 -17.750 -33.925 1.00 22.12 623 ARG B C 1
ATOM 1575 O O . ARG B 2 3 ? -4.557 -17.655 -35.060 1.00 29.26 623 ARG B O 1
ATOM 1583 N N . TYR B 2 4 ? -2.839 -17.417 -33.628 1.00 16.83 624 TYR B N 1
ATOM 1584 C CA . TYR B 2 4 ? -1.932 -16.868 -34.637 1.00 21.20 624 TYR B CA 1
ATOM 1585 C C . TYR B 2 4 ? -0.538 -17.491 -34.604 1.00 21.26 624 TYR B C 1
ATOM 1586 O O . TYR B 2 4 ? -0.044 -17.889 -33.546 1.00 15.65 624 TYR B O 1
ATOM 1595 N N . ASP B 2 5 ? 0.082 -17.563 -35.779 1.00 20.77 625 ASP B N 1
ATOM 1596 C CA . ASP B 2 5 ? 1.459 -18.030 -35.925 1.00 24.18 625 ASP B CA 1
ATOM 1597 C C . ASP B 2 5 ? 2.426 -16.900 -35.572 1.00 22.42 625 ASP B C 1
ATOM 1598 O O . ASP B 2 5 ? 2.109 -15.724 -35.766 1.00 23.31 625 ASP B O 1
ATOM 1603 N N . ARG B 2 6 ? 3.599 -17.266 -35.055 1.00 23.00 626 ARG B N 1
ATOM 1604 C CA . ARG B 2 6 ? 4.616 -16.292 -34.643 1.00 27.49 626 ARG B CA 1
ATOM 1605 C C . ARG B 2 6 ? 5.146 -15.444 -35.803 1.00 23.38 626 ARG B C 1
ATOM 1606 O O . ARG B 2 6 ? 5.472 -14.270 -35.620 1.00 26.95 626 ARG B O 1
ATOM 1614 N N . GLU B 2 7 ? 5.222 -16.045 -36.989 1.00 19.33 627 GLU B N 1
ATOM 1615 C CA . GLU B 2 7 ? 5.720 -15.365 -38.184 1.00 20.50 627 GLU B CA 1
ATOM 1616 C C . GLU B 2 7 ? 4.654 -14.481 -38.833 1.00 26.66 627 GLU B C 1
ATOM 1617 O O . GLU B 2 7 ? 4.975 -13.551 -39.577 1.00 21.92 627 GLU B O 1
ATOM 1623 N N . PHE B 2 8 ? 3.387 -14.783 -38.546 1.00 32.68 628 PHE B N 1
ATOM 1624 C CA . PHE B 2 8 ? 2.266 -13.949 -38.977 1.00 16.07 628 PHE B CA 1
ATOM 1625 C C . PHE B 2 8 ? 2.196 -12.679 -38.132 1.00 18.90 628 PHE B C 1
ATOM 1626 O O . PHE B 2 8 ? 1.895 -11.600 -38.645 1.00 22.61 628 PHE B O 1
ATOM 1634 N N . LEU B 2 9 ? 2.482 -12.821 -36.839 1.00 22.82 629 LEU B N 1
ATOM 1635 C CA . LEU B 2 9 ? 2.439 -11.709 -35.889 1.00 19.96 629 LEU B CA 1
ATOM 1636 C C . LEU B 2 9 ? 3.602 -10.734 -36.073 1.00 16.86 629 LEU B C 1
ATOM 1637 O O . LEU B 2 9 ? 3.432 -9.525 -35.910 1.00 22.76 629 LEU B O 1
ATOM 1642 N N . LEU B 2 10 ? 4.776 -11.267 -36.415 1.00 14.47 630 LEU B N 1
ATOM 1643 C CA . LEU B 2 10 ? 5.982 -10.456 -36.618 1.00 19.04 630 LEU B CA 1
ATOM 1644 C C . LEU B 2 10 ? 5.906 -9.547 -37.846 1.00 15.89 630 LEU B C 1
ATOM 1645 O O . LEU B 2 10 ? 6.626 -8.549 -37.933 1.00 24.96 630 LEU B O 1
ATOM 1650 N N . GLY B 2 11 ? 5.032 -9.896 -38.789 1.00 19.68 631 GLY B N 1
ATOM 1651 C CA . GLY B 2 11 ? 4.820 -9.096 -39.995 1.00 10.33 631 GLY B CA 1
ATOM 1652 C C . GLY B 2 11 ? 4.013 -7.829 -39.759 1.00 18.80 631 GLY B C 1
ATOM 1653 O O . GLY B 2 11 ? 3.930 -6.969 -40.639 1.00 31.18 631 GLY B O 1
ATOM 1654 N N . PHE B 2 12 ? 3.420 -7.719 -38.571 1.00 26.96 632 PHE B N 1
ATOM 1655 C CA . PHE B 2 12 ? 2.613 -6.554 -38.199 1.00 15.42 632 PHE B CA 1
ATOM 1656 C C . PHE B 2 12 ? 3.355 -5.580 -37.276 1.00 21.19 632 PHE B C 1
ATOM 1657 O O . PHE B 2 12 ? 2.776 -4.588 -36.823 1.00 32.76 632 PHE B O 1
ATOM 1665 N N . GLN B 2 13 ? 4.630 -5.864 -37.011 1.00 22.29 633 GLN B N 1
ATOM 1666 C CA . GLN B 2 13 ? 5.461 -5.020 -36.150 1.00 15.67 633 GLN B CA 1
ATOM 1667 C C . GLN B 2 13 ? 5.671 -3.628 -36.752 1.00 23.84 633 GLN B C 1
ATOM 1668 O O . GLN B 2 13 ? 5.568 -2.622 -36.049 1.00 30.01 633 GLN B O 1
ATOM 1674 N N . PHE B 2 14 ? 5.959 -3.586 -38.050 1.00 34.13 634 PHE B N 1
ATOM 1675 C CA . PHE B 2 14 ? 6.145 -2.325 -38.764 1.00 30.03 634 PHE B CA 1
ATOM 1676 C C . PHE B 2 14 ? 5.224 -2.240 -39.978 1.00 56.59 634 PHE B C 1
ATOM 1677 O O . PHE B 2 14 ? 4.504 -1.258 -40.158 1.00 62.91 634 PHE B O 1
#

CATH classification: 3.30.760.10

B-factor: mean 25.5, std 12.79, range [3.64, 97.52]

Foldseek 3Di:
DDDCVVPPFAFFPFKKWKWKADDDPVDDRVVRIGTDDIDGGPVVVCVVVVPDDALLPDDAFMKIKMFTVPADPDCVGLQRVAKWKFKDWFAPVCSVPQRRVLVVLQVCCQRVVVLPPLSVQWTIKMWHHHPGTIMIITIGRHHPPPVSVVSCNVVSCVSSPPDPVDKIFIAGPVCVVVGDGPDID/DDDDDPVRVVVPPD

Organism: Homo sapiens (NCBI:txid9606)

Nearest PDB structures (foldseek):
  5ei3-assembly1_A  TM=9.985E-01  e=1.015E-37  Homo sapiens
  4aza-assembly2_C  TM=9.986E-01  e=1.629E-37  Homo sapiens
  6ylt-assembly3_C  TM=9.999E-01  e=4.715E-37  Mus musculus
  2v8x-assembly1_A  TM=1.001E+00  e=2.464E-36  Homo sapiens
  6ylv-assembly4_D  TM=9.997E-01  e=2.464E-36  Mus musculus

Solvent-accessible surface area: 11028 Å² total; per-residue (Å²): 205,64,62,60,138,151,148,102,98,58,58,8,66,38,98,2,2,7,37,49,15,95,77,64,202,106,103,104,117,98,47,10,21,149,83,64,44,91,6,55,15,0,47,52,5,4,66,10,31,74,128,41,118,80,2,33,103,18,123,78,9,3,11,10,3,1,0,20,70,71,16,76,5,15,116,89,26,109,112,0,89,132,1,0,28,0,30,6,108,5,70,134,136,50,60,222,54,20,0,36,125,6,12,26,15,0,7,2,1,4,0,0,11,28,1,72,128,86,6,106,22,6,1,0,0,10,0,16,0,74,64,194,11,1,73,1,0,0,22,0,28,38,15,132,60,155,119,5,0,56,34,0,0,97,24,0,20,113,54,14,57,24,72,122,189,85,100,8,13,0,8,1,4,63,51,48,61,149,117,165,91,99,26,90,44,205,71,144,41,86,77,122,88,0,60,58,66,40,217

Radius of gyration: 16.69 Å; Cα contacts (8 Å, |Δi|>4): 365; chains: 2; bounding box: 46×36×50 Å

Sequence (199 aa):
VANPEHYIKHPLQNRWALWFFKNNDKSKTWQANLRLISKFDTVEDFWALYNHIQLSSNLMPGCDYSLFKDGIEPMWWEDEKNKRGGRWLITLNKQQRRSDLDRFWLETLLCLIGESFDDYSDDVCGAVVNVRAKGDKIAIWTTECENREAVTHIGRVYKERLGLPPKIVIGYQSHADTATTKNRFVVKKRYDREFLLGFQF

InterPro domains:
  IPR001040 Translation Initiation factor eIF- 4e [PF01652] (38-212)
  IPR001040 Translation Initiation factor eIF- 4e [PTHR11960] (12-206)
  IPR019770 Eukaryotic translation initiation factor 4E (eIF-4E), conserved site [PS00813] (90-113)
  IPR023398 Translation Initiation factor eIF- 4e-like [G3DSA:3.30.760.10] (30-217)
  IPR023398 Translation Initiation factor eIF- 4e-like [SSF55418] (6-212)